Protein AF-A0A8D9DDS5-F1 (afdb_monomer_lite)

Organism: Brassica campestris (NCBI:txid3711)

Radius of gyration: 31.75 Å; chains: 1; bounding box: 71×66×91 Å

Foldseek 3Di:
DDPPDPVVVVVVVCVVVVAADWDWAAADDPDPPDDVVVRTDTDGDDDPVRVVCVVVVPDDDDDPPAEAEAEDDDVPGDDFDDDPPDDPVVRVVCPVQQDGLVLQLLQCLVPDVVQQADQSQCLQQQWDQDNVNNHTDGDDDGGYGYDYDDDDVVNALSVLLVLLSVPGGRNNDVQSSQDDPNDGDPTSVVSCVSVVVDPACVVVLVVLVVCLVPPQLLVSLLSLLCCVQPPPHPCNAVSCVVCLCSNQVCVQVVVCVVVVPPPDDDDPLLSSLSSQVSSQVSQVVVVGGCVVPPNDDDNDPVSVVVVVDDDDDDDDDPPPCVVVVVVVVVVVCVVVVHDDDDDDDDDD

InterPro domains:
  IPR010285 DNA helicase Pif1-like, DEAD-box helicase domain [PF05970] (308-346)
  IPR027417 P-loop containing nucleoside triphosphate hydrolase [G3DSA:3.40.50.300] (299-347)
  IPR027417 P-loop containing nucleoside triphosphate hydrolase [SSF52540] (275-343)

Secondary structure (DSSP, 8-state):
-----HHHHHHHHHHHHSPPPEEEEE----SS---TTTTEEEEE---HHHHHHHHTTPPPP--SS-EEEE----TT-PPPP--TTS-HHHHHHHHHHS--HHHHHHHHHHH-TTGGGS-TTTHHHHEEEETTTTEEEE--S---EEEEPP--GGGTHHHHHHHHHHH-----SHHHHHEETTEEPSSHHHHHHHTT-S--THHHHHHHHHHHTTS-HHHHHHHHHHHHHHS--S-HHHHHHHHTTGGGTTHHHHHHHHHT-TT----HHHHHHHHHHHHHHHHHTTT--GGG-TTSPP--HHHHHT-----------TTS-HHHHHHHHHHHHHHTT-------PPP-

Sequence (348 aa):
EFCNKTSAIKYLFKYITKGVDKATVVLENKSNDENEIENYLDCRYVSACESMWLIFKFEIHHQHPPVQRLSIHLPGQQPALFNDSSDLEQVVSNCEFRPSMFMAYLETNKIDPDARNLTYVQFPTKYVWNKTEHTWTKRKIGQSIGRLYNVHPSSGELYYLRLLINHLKGPTSFEDILTVNGIEYKKFHESCVARGLLDGDEEWHEAMTEAATWATPQQLRELFVMLLVHCEVSSPLKLWNAFWKCMSEDIVYQQRRLLNFTDYDLSDVELQIYTLIEVELLLFQYDQSLSNYTDLPKLDKSSIGRLSNTLFFLYGPGGTGKTFVYNTIINKLRSEKNIVIPVASSVT

Structure (mmCIF, N/CA/C/O backbone):
data_AF-A0A8D9DDS5-F1
#
_entry.id   AF-A0A8D9DDS5-F1
#
loop_
_atom_site.group_PDB
_atom_site.id
_atom_site.type_symbol
_atom_site.label_atom_id
_atom_site.label_alt_id
_atom_site.label_comp_id
_atom_site.label_asym_id
_atom_site.label_entity_id
_atom_site.label_seq_id
_atom_site.pdbx_PDB_ins_code
_atom_site.Cartn_x
_atom_site.Cartn_y
_atom_site.Cartn_z
_atom_site.occupancy
_atom_site.B_iso_or_equiv
_atom_site.auth_seq_id
_atom_site.auth_comp_id
_atom_site.auth_asym_id
_atom_site.auth_atom_id
_atom_site.pdbx_PDB_model_num
ATOM 1 N N . GLU A 1 1 ? -42.284 7.876 -13.169 1.00 42.59 1 GLU A N 1
ATOM 2 C CA . GLU A 1 1 ? -40.922 7.897 -13.734 1.00 42.59 1 GLU A CA 1
ATOM 3 C C . GLU A 1 1 ? -40.192 6.650 -13.244 1.00 42.59 1 GLU A C 1
ATOM 5 O O . GLU A 1 1 ? -40.054 6.476 -12.041 1.00 42.59 1 GLU A O 1
ATOM 10 N N . PHE A 1 2 ? -39.872 5.706 -14.133 1.00 34.03 2 PHE A N 1
ATOM 11 C CA . PHE A 1 2 ? -39.192 4.461 -13.752 1.00 34.03 2 PHE A CA 1
ATOM 12 C C . PHE A 1 2 ? -37.675 4.664 -13.854 1.00 34.03 2 PHE A C 1
ATOM 14 O O . PHE A 1 2 ? -37.090 4.587 -14.934 1.00 34.03 2 PHE A O 1
ATOM 21 N N . CYS A 1 3 ? -37.032 4.940 -12.719 1.00 45.50 3 CYS A N 1
ATOM 22 C CA . CYS A 1 3 ? -35.586 5.143 -12.622 1.00 45.50 3 CYS A CA 1
ATOM 23 C C . CYS A 1 3 ? -34.842 3.803 -12.538 1.00 45.50 3 CYS A C 1
ATOM 25 O O . CYS A 1 3 ? -34.375 3.414 -11.474 1.00 45.50 3 CYS A O 1
ATOM 27 N N . ASN A 1 4 ? -34.716 3.098 -13.666 1.00 51.25 4 ASN A N 1
ATOM 28 C CA . ASN A 1 4 ? -34.002 1.815 -13.744 1.00 51.25 4 ASN A CA 1
ATOM 29 C C . ASN A 1 4 ? -32.614 1.938 -14.408 1.00 51.25 4 ASN A C 1
ATOM 31 O O . ASN A 1 4 ? -32.189 1.069 -15.165 1.00 51.25 4 ASN A O 1
ATOM 35 N N . LYS A 1 5 ? -31.913 3.060 -14.180 1.00 60.41 5 LYS A N 1
ATOM 36 C CA . LYS A 1 5 ? -30.535 3.274 -14.653 1.00 60.41 5 LYS A CA 1
ATOM 37 C C . LYS A 1 5 ? -29.575 3.262 -13.468 1.00 60.41 5 LYS A C 1
ATOM 39 O O . LYS A 1 5 ? -29.773 3.983 -12.495 1.00 60.41 5 LYS A O 1
ATOM 44 N N . THR A 1 6 ? -28.484 2.510 -13.578 1.00 63.78 6 THR A N 1
ATOM 45 C CA . THR A 1 6 ? -27.404 2.419 -12.576 1.00 63.78 6 THR A CA 1
ATOM 46 C C . THR A 1 6 ? -26.809 3.784 -12.217 1.00 63.78 6 THR A C 1
ATOM 48 O O . THR A 1 6 ? -26.347 3.988 -11.095 1.00 63.78 6 THR A O 1
ATOM 51 N N . SER A 1 7 ? -26.863 4.750 -13.139 1.00 65.06 7 SER A N 1
ATOM 52 C CA . SER A 1 7 ? -26.479 6.141 -12.891 1.00 65.06 7 SER A CA 1
ATOM 53 C C . SER A 1 7 ? -27.387 6.838 -11.879 1.00 65.06 7 SER A C 1
ATOM 55 O O . SER A 1 7 ? -26.870 7.567 -11.042 1.00 65.06 7 SER A O 1
ATOM 57 N N . ALA A 1 8 ? -28.698 6.579 -11.890 1.00 65.75 8 ALA A N 1
ATOM 58 C CA . ALA A 1 8 ? -29.637 7.132 -10.915 1.00 65.75 8 ALA A CA 1
ATOM 59 C C . ALA A 1 8 ? -29.380 6.569 -9.510 1.00 65.75 8 ALA A C 1
ATOM 61 O O . ALA A 1 8 ? -29.411 7.317 -8.539 1.00 65.75 8 ALA A O 1
ATOM 62 N N . ILE A 1 9 ? -29.021 5.282 -9.409 1.00 68.00 9 ILE A N 1
ATOM 63 C CA . ILE A 1 9 ? -28.606 4.654 -8.146 1.00 68.00 9 ILE A CA 1
ATOM 64 C C . ILE A 1 9 ? -27.329 5.322 -7.620 1.00 68.00 9 ILE A C 1
ATOM 66 O O . ILE A 1 9 ? -27.301 5.770 -6.476 1.00 68.00 9 ILE A O 1
ATOM 70 N N . LYS A 1 10 ? -26.293 5.482 -8.459 1.00 68.62 10 LYS A N 1
ATOM 71 C CA . LYS A 1 10 ? -25.068 6.214 -8.078 1.00 68.62 10 LYS A CA 1
ATOM 72 C C . LYS A 1 10 ? -25.362 7.657 -7.662 1.00 68.62 10 LYS A C 1
ATOM 74 O O . LYS A 1 10 ? -24.760 8.143 -6.710 1.00 68.62 10 LYS A O 1
ATOM 79 N N . TYR A 1 11 ? -26.283 8.331 -8.350 1.00 66.38 11 TYR A N 1
ATOM 80 C CA . TYR A 1 11 ? -26.685 9.699 -8.031 1.00 66.38 11 TYR A CA 1
ATOM 81 C C . TYR A 1 11 ? -27.386 9.776 -6.672 1.00 66.38 11 TYR A C 1
ATOM 83 O O . TYR A 1 11 ? -27.042 10.623 -5.855 1.00 66.38 11 TYR A O 1
ATOM 91 N N . LEU A 1 12 ? -28.303 8.851 -6.389 1.00 64.88 12 LEU A N 1
ATOM 92 C CA . LEU A 1 12 ? -28.998 8.774 -5.108 1.00 64.88 12 LEU A CA 1
ATOM 93 C C . LEU A 1 12 ? -28.011 8.512 -3.963 1.00 64.88 12 LEU A C 1
ATOM 95 O O . LEU A 1 12 ? -27.987 9.251 -2.981 1.00 64.88 12 LEU A O 1
ATOM 99 N N . PHE A 1 13 ? -27.132 7.516 -4.125 1.00 64.94 13 PHE A N 1
ATOM 100 C CA . PHE A 1 13 ? -26.105 7.212 -3.131 1.00 64.94 13 PHE A CA 1
ATOM 101 C C . PHE A 1 13 ? -25.144 8.376 -2.936 1.00 64.94 13 PHE A C 1
ATOM 103 O O . PHE A 1 13 ? -24.844 8.691 -1.795 1.00 64.94 13 PHE A O 1
ATOM 110 N N . LYS A 1 14 ? -24.740 9.080 -4.002 1.00 67.25 14 LYS A N 1
ATOM 111 C CA . LYS A 1 14 ? -23.895 10.275 -3.893 1.00 67.25 14 LYS A CA 1
ATOM 112 C C . LYS A 1 14 ? -24.489 11.297 -2.928 1.00 67.25 14 LYS A C 1
ATOM 114 O O . LYS A 1 14 ? -23.734 11.803 -2.114 1.00 67.25 14 LYS A O 1
ATOM 119 N N . TYR A 1 15 ? -25.790 11.587 -2.989 1.00 58.16 15 TYR A N 1
ATOM 120 C CA . TYR A 1 15 ? -26.432 12.569 -2.102 1.00 58.16 15 TYR A CA 1
ATOM 121 C C . TYR A 1 15 ? -26.755 12.021 -0.707 1.00 58.16 15 TYR A C 1
ATOM 123 O O . TYR A 1 15 ? -26.707 12.779 0.253 1.00 58.16 15 TYR A O 1
ATOM 131 N N . ILE A 1 16 ? -27.009 10.716 -0.576 1.00 57.06 16 ILE A N 1
ATOM 132 C CA . ILE A 1 16 ? -27.193 10.058 0.728 1.00 57.06 16 ILE A CA 1
ATOM 133 C C . ILE A 1 16 ? -25.862 9.950 1.492 1.00 57.06 16 ILE A C 1
ATOM 135 O O . ILE A 1 16 ? -25.837 10.055 2.714 1.00 57.06 16 ILE A O 1
ATOM 139 N N . THR A 1 17 ? -24.748 9.724 0.789 1.00 52.03 17 THR A N 1
ATOM 140 C CA . THR A 1 17 ? -23.415 9.559 1.392 1.00 52.03 17 THR A CA 1
ATOM 141 C C . THR A 1 17 ? -22.577 10.827 1.366 1.00 52.03 17 THR A C 1
ATOM 143 O O . THR A 1 17 ? -21.488 10.832 1.944 1.00 52.03 17 THR A O 1
ATOM 146 N N . LYS A 1 18 ? -23.027 11.887 0.680 1.00 57.84 18 LYS A N 1
ATOM 147 C CA . LYS A 1 18 ? -22.392 13.199 0.788 1.00 57.84 18 LYS A CA 1
ATOM 148 C C . LYS A 1 18 ? -22.476 13.583 2.259 1.00 57.84 18 LYS A C 1
ATOM 150 O O . LYS A 1 18 ? -23.554 13.549 2.848 1.00 57.84 18 LYS A O 1
ATOM 155 N N . GLY A 1 19 ? -21.326 13.869 2.864 1.00 58.47 19 GLY A N 1
ATOM 156 C CA . GLY A 1 19 ? -21.304 14.399 4.218 1.00 58.47 19 GLY A CA 1
ATOM 157 C C . GLY A 1 19 ? -22.194 15.636 4.307 1.00 58.47 19 GLY A C 1
ATOM 158 O O . GLY A 1 19 ? -22.448 16.305 3.305 1.00 58.47 19 GLY A O 1
ATOM 159 N N . VAL A 1 20 ? -22.666 15.919 5.512 1.00 60.09 20 VAL A N 1
ATOM 160 C CA . VAL A 1 20 ? -23.329 17.184 5.829 1.00 60.09 20 VAL A CA 1
ATOM 161 C C . VAL A 1 20 ? -22.528 18.362 5.296 1.00 60.09 20 VAL A C 1
ATOM 163 O O . VAL A 1 20 ? -21.298 18.374 5.400 1.00 60.09 20 VAL A O 1
ATOM 166 N N . ASP A 1 21 ? -23.224 19.327 4.701 1.00 64.38 21 ASP A N 1
ATOM 167 C CA . ASP A 1 21 ? -22.564 20.518 4.194 1.00 64.38 21 ASP A CA 1
ATOM 168 C C . ASP A 1 21 ? -21.839 21.203 5.371 1.00 64.38 21 ASP A C 1
ATOM 170 O O . ASP A 1 21 ? -22.374 21.376 6.471 1.00 64.38 21 ASP A O 1
ATOM 174 N N . LYS A 1 22 ? -20.555 21.495 5.170 1.00 66.00 22 LYS A N 1
ATOM 175 C CA . LYS A 1 22 ? -19.730 22.209 6.141 1.00 66.00 22 LYS A CA 1
ATOM 176 C C . LYS A 1 22 ? -19.937 23.698 5.890 1.00 66.00 22 LYS A C 1
ATOM 178 O O . LYS A 1 22 ? -19.803 24.144 4.753 1.00 66.00 22 LYS A O 1
ATOM 183 N N . ALA A 1 23 ? -20.289 24.442 6.928 1.00 69.31 23 ALA A N 1
ATOM 184 C CA . ALA A 1 23 ? -20.418 25.888 6.867 1.00 69.31 23 ALA A CA 1
ATOM 185 C C . ALA A 1 23 ? -19.267 26.502 7.657 1.00 69.31 23 ALA A C 1
ATOM 187 O O . ALA A 1 23 ? -19.159 26.268 8.858 1.00 69.31 23 ALA A O 1
ATOM 188 N N . THR A 1 24 ? -18.421 27.280 6.992 1.00 73.56 24 THR A N 1
ATOM 189 C CA . THR A 1 24 ? -17.430 28.115 7.671 1.00 73.56 24 THR A CA 1
ATOM 190 C C . THR A 1 24 ? -18.076 29.474 7.918 1.00 73.56 24 THR A C 1
ATOM 192 O O . THR A 1 24 ? -18.467 30.161 6.975 1.00 73.56 24 THR A O 1
ATOM 195 N N . VAL A 1 25 ? -18.267 29.825 9.186 1.00 74.94 25 VAL A N 1
ATOM 196 C CA . VAL A 1 25 ? -18.889 31.082 9.613 1.00 74.94 25 VAL A CA 1
ATOM 197 C C . VAL A 1 25 ? -17.787 32.050 10.005 1.00 74.94 25 VAL A C 1
ATOM 199 O O . VAL A 1 25 ? -16.967 31.719 10.855 1.00 74.94 25 VAL A O 1
ATOM 202 N N . VAL A 1 26 ? -17.783 33.238 9.404 1.00 76.56 26 VAL A N 1
ATOM 203 C CA . VAL A 1 26 ? -16.864 34.313 9.790 1.00 76.56 26 VAL A CA 1
ATOM 204 C C . VAL A 1 26 ? -17.487 35.100 10.939 1.00 76.56 26 VAL A C 1
ATOM 206 O O . VAL A 1 26 ? -18.600 35.611 10.802 1.00 76.56 26 VAL A O 1
ATOM 209 N N . LEU A 1 27 ? -16.796 35.178 12.072 1.00 74.50 27 LEU A N 1
ATOM 210 C CA . LEU A 1 27 ? -17.164 36.053 13.179 1.00 74.50 27 LEU A CA 1
ATOM 211 C C . LEU A 1 27 ? -16.457 37.397 12.986 1.00 74.50 27 LEU A C 1
ATOM 213 O O . LEU A 1 27 ? -15.246 37.497 13.151 1.00 74.50 27 LEU A O 1
ATOM 217 N N . GLU A 1 28 ? -17.203 38.443 12.630 1.00 67.94 28 GLU A N 1
ATOM 218 C CA . GLU A 1 28 ? -16.657 39.804 12.596 1.00 67.94 28 GLU A CA 1
ATOM 219 C C . GLU A 1 28 ? -16.506 40.346 14.027 1.00 67.94 28 GLU A C 1
ATOM 221 O O . GLU A 1 28 ? -17.442 40.909 14.603 1.00 67.94 28 GLU A O 1
ATOM 226 N N . ASN A 1 29 ? -15.316 40.196 14.609 1.00 61.19 29 ASN A N 1
ATOM 227 C CA . ASN A 1 29 ? -14.951 40.900 15.834 1.00 61.19 29 ASN A CA 1
ATOM 228 C C . ASN A 1 29 ? -14.512 42.336 15.500 1.00 61.19 29 ASN A C 1
ATOM 230 O O . ASN A 1 29 ? -13.597 42.558 14.717 1.00 61.19 29 ASN A O 1
ATOM 234 N N . LYS A 1 30 ? -15.146 43.339 16.121 1.00 57.62 30 LYS A N 1
ATOM 235 C CA . LYS A 1 30 ? -14.804 44.772 15.963 1.00 57.62 30 LYS A CA 1
ATOM 236 C C . LYS A 1 30 ? -13.610 45.224 16.825 1.00 57.62 30 LYS A C 1
ATOM 238 O O . LYS A 1 30 ? -13.511 46.405 17.156 1.00 57.62 30 LYS A O 1
ATOM 243 N N . SER A 1 31 ? -12.753 44.307 17.265 1.00 60.69 31 SER A N 1
ATOM 244 C CA . SER A 1 31 ? -11.597 44.590 18.126 1.00 60.69 31 SER A CA 1
ATOM 245 C C . SER A 1 31 ? -10.295 44.551 17.327 1.00 60.69 31 SER A C 1
ATOM 247 O O . SER A 1 31 ? -10.116 43.670 16.499 1.00 60.69 31 SER A O 1
ATOM 249 N N . ASN A 1 32 ? -9.379 45.483 17.612 1.00 57.66 32 ASN A N 1
ATOM 250 C CA . ASN A 1 32 ? -8.118 45.687 16.878 1.00 57.66 32 ASN A CA 1
ATOM 251 C C . ASN A 1 32 ? -7.045 44.589 17.072 1.00 57.66 32 ASN A C 1
ATOM 253 O O . ASN A 1 32 ? -5.958 44.731 16.520 1.00 57.66 32 ASN A O 1
ATOM 257 N N . ASP A 1 33 ? -7.317 43.534 17.845 1.00 59.75 33 ASP A N 1
ATOM 258 C CA . ASP A 1 33 ? -6.458 42.345 17.906 1.00 59.75 33 ASP A CA 1
ATOM 259 C C . ASP A 1 33 ? -7.001 41.307 16.915 1.00 59.75 33 ASP A C 1
ATOM 261 O O . ASP A 1 33 ? -7.928 40.550 17.211 1.00 59.75 33 ASP A O 1
ATOM 265 N N . GLU A 1 34 ? -6.465 41.325 15.696 1.00 57.38 34 GLU A N 1
ATOM 266 C CA . GLU A 1 34 ? -6.852 40.419 14.614 1.00 57.38 34 GLU A CA 1
ATOM 267 C C . GLU A 1 34 ? -6.208 39.037 14.812 1.00 57.38 34 GLU A C 1
ATOM 269 O O . GLU A 1 34 ? -5.076 38.792 14.397 1.00 57.38 34 GLU A O 1
ATOM 274 N N . ASN A 1 35 ? -6.935 38.105 15.432 1.00 61.66 35 ASN A N 1
ATOM 275 C CA . ASN A 1 35 ? -6.571 36.689 15.424 1.00 61.66 35 ASN A CA 1
ATOM 276 C C . ASN A 1 35 ? -7.288 35.972 14.266 1.00 61.66 35 ASN A C 1
ATOM 278 O O . ASN A 1 35 ? -8.457 35.599 14.371 1.00 61.66 35 ASN A O 1
ATOM 282 N N . GLU A 1 36 ? -6.582 35.781 13.147 1.00 57.84 36 GLU A N 1
ATOM 283 C CA . GLU A 1 36 ? -7.105 35.162 11.917 1.00 57.84 36 GLU A CA 1
ATOM 284 C C . GLU A 1 36 ? -7.716 33.768 12.154 1.00 57.84 36 GLU A C 1
ATOM 286 O O . GLU A 1 36 ? -8.664 33.396 11.469 1.00 57.84 36 GLU A O 1
ATOM 291 N N . ILE A 1 37 ? -7.232 33.014 13.148 1.00 58.44 37 ILE A N 1
ATOM 292 C CA . ILE A 1 37 ? -7.690 31.645 13.440 1.00 58.44 37 ILE A CA 1
ATOM 293 C C . ILE A 1 37 ? -9.005 31.644 14.240 1.00 58.44 37 ILE A C 1
ATOM 295 O O . ILE A 1 37 ? -9.843 30.766 14.046 1.00 58.44 37 ILE A O 1
ATOM 299 N N . GLU A 1 38 ? -9.230 32.638 15.102 1.00 58.81 38 GLU A N 1
ATOM 300 C CA . GLU A 1 38 ? -10.450 32.743 15.923 1.00 58.81 38 GLU A CA 1
ATOM 301 C C . GLU A 1 38 ? -11.654 33.303 15.151 1.00 58.81 38 GLU A C 1
ATOM 303 O O . GLU A 1 38 ? -12.801 33.139 15.571 1.00 58.81 38 GLU A O 1
ATOM 308 N N . ASN A 1 39 ? -11.410 33.927 13.997 1.00 65.25 39 ASN A N 1
ATOM 309 C CA . ASN A 1 39 ? -12.449 34.565 13.192 1.00 65.25 39 ASN A CA 1
ATOM 310 C C . ASN A 1 39 ? -13.256 33.586 12.328 1.00 65.25 39 ASN A C 1
ATOM 312 O O . ASN A 1 39 ? -14.222 34.007 11.692 1.00 65.25 39 ASN A O 1
ATOM 316 N N . TYR A 1 40 ? -12.913 32.294 12.305 1.00 68.56 40 TYR A N 1
ATOM 317 C CA . TYR A 1 40 ? -13.620 31.287 11.513 1.00 68.56 40 TYR A CA 1
ATOM 318 C C . TYR A 1 40 ? -14.111 30.134 12.390 1.00 68.56 40 TYR A C 1
ATOM 320 O O . TYR A 1 40 ? -13.333 29.402 12.995 1.00 68.56 40 TYR A O 1
ATOM 328 N N . LEU A 1 41 ? -15.426 29.923 12.408 1.00 70.12 41 LEU A N 1
ATOM 329 C CA . LEU A 1 41 ? -16.044 28.744 13.001 1.00 70.12 41 LEU A CA 1
ATOM 330 C C . LEU A 1 41 ? -16.378 27.726 11.916 1.00 70.12 41 LEU A C 1
ATOM 332 O O . LEU A 1 41 ? -17.216 27.970 11.047 1.00 70.12 41 LEU A O 1
ATOM 336 N N . ASP A 1 42 ? -15.770 26.549 12.009 1.00 68.44 42 ASP A N 1
ATOM 337 C CA . ASP A 1 42 ? -16.145 25.401 11.194 1.00 68.44 42 ASP A CA 1
ATOM 338 C C . ASP A 1 42 ? -17.348 24.678 11.810 1.00 68.44 42 ASP A C 1
ATOM 340 O O . ASP A 1 42 ? -17.236 23.890 12.751 1.00 68.44 42 ASP A O 1
ATOM 344 N N . CYS A 1 43 ? -18.523 24.933 11.245 1.00 71.25 43 CYS A N 1
ATOM 345 C CA . CYS A 1 43 ? -19.796 24.405 11.707 1.00 71.25 43 CYS A CA 1
ATOM 346 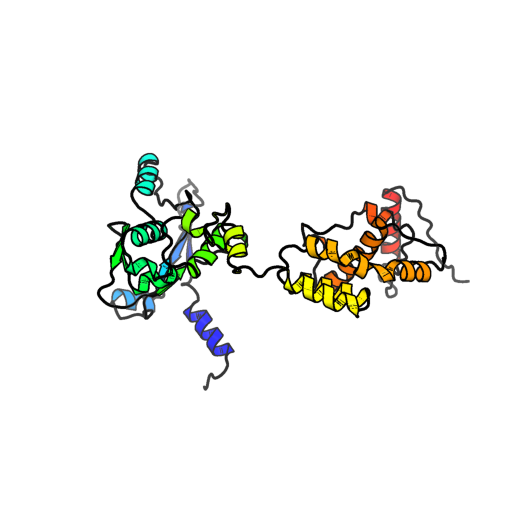C C . CYS A 1 43 ? -20.327 23.312 10.775 1.00 71.25 43 CYS A C 1
ATOM 348 O O . CYS A 1 43 ? -20.110 23.295 9.560 1.00 71.25 43 CYS A O 1
ATOM 350 N N . ARG A 1 44 ? -21.110 22.400 11.351 1.00 69.62 44 ARG A N 1
ATOM 351 C CA . ARG A 1 44 ? -21.950 21.473 10.590 1.00 69.62 44 ARG A CA 1
ATOM 352 C C . ARG A 1 44 ? -23.257 22.179 10.235 1.00 69.62 44 ARG A C 1
ATOM 354 O O . ARG A 1 44 ? -23.991 22.563 11.141 1.00 69.62 44 ARG A O 1
ATOM 361 N N . TYR A 1 45 ? -23.571 22.311 8.947 1.00 74.75 45 TYR A N 1
ATOM 362 C CA . TYR A 1 45 ? -24.897 22.757 8.534 1.00 74.75 45 TYR A CA 1
ATOM 363 C C . TYR A 1 45 ? -25.910 21.644 8.807 1.00 74.75 45 TYR A C 1
ATOM 365 O O . TYR A 1 45 ? -25.728 20.494 8.399 1.00 74.75 45 TYR A O 1
ATOM 373 N N . VAL A 1 46 ? -26.978 22.000 9.511 1.00 73.00 46 VAL A N 1
ATOM 374 C CA . VAL A 1 46 ? -28.155 21.160 9.717 1.00 73.00 46 VAL A CA 1
ATOM 375 C C . VAL A 1 46 ? -29.317 21.937 9.119 1.00 73.00 46 VAL A C 1
ATOM 377 O O . VAL A 1 46 ? -29.564 23.080 9.506 1.00 73.00 46 VAL A O 1
ATOM 380 N N . SER A 1 47 ? -30.015 21.355 8.143 1.00 78.25 47 SER A N 1
ATOM 381 C CA . SER A 1 47 ? -31.148 22.043 7.511 1.00 78.25 47 SER A CA 1
ATOM 382 C C . SER A 1 47 ? -32.230 22.381 8.546 1.00 78.25 47 SER A C 1
ATOM 384 O O . SER A 1 47 ? -32.350 21.709 9.573 1.00 78.25 47 SER A O 1
ATOM 386 N N . ALA A 1 48 ? -33.061 23.394 8.280 1.00 81.88 48 ALA A N 1
ATOM 387 C CA . ALA A 1 48 ? -34.166 23.752 9.179 1.00 81.88 48 ALA A CA 1
ATOM 388 C C . ALA A 1 48 ? -35.112 22.561 9.433 1.00 81.88 48 ALA A C 1
ATOM 390 O O . ALA A 1 48 ? -35.571 22.357 10.555 1.00 81.88 48 ALA A O 1
ATOM 391 N N . CYS A 1 49 ? -35.343 21.734 8.406 1.00 80.62 49 CYS A N 1
ATOM 392 C CA . CYS A 1 49 ? -36.166 20.530 8.509 1.00 80.62 49 CYS A CA 1
ATOM 393 C C . CYS A 1 49 ? -35.523 19.474 9.421 1.00 80.62 49 CYS A C 1
ATOM 395 O O . CYS A 1 49 ? -36.189 18.963 10.316 1.00 80.62 49 CYS A O 1
ATOM 397 N N . GLU A 1 50 ? -34.230 19.181 9.233 1.00 79.56 50 GLU A N 1
ATOM 398 C CA . GLU A 1 50 ? -33.488 18.224 10.069 1.00 79.56 50 GLU A CA 1
ATOM 399 C C . GLU A 1 50 ? -33.384 18.713 11.521 1.00 79.56 50 GLU A C 1
ATOM 401 O O . GLU A 1 50 ? -33.613 17.940 12.447 1.00 79.56 50 GLU A O 1
ATOM 406 N N . SER A 1 51 ? -33.135 20.010 11.729 1.00 81.62 51 SER A N 1
ATOM 407 C CA . SER A 1 51 ? -33.081 20.634 13.058 1.00 81.62 51 SER A CA 1
ATOM 408 C C . SER A 1 51 ? -34.404 20.484 13.803 1.00 81.62 51 SER A C 1
ATOM 410 O O . SER A 1 51 ? -34.421 20.076 14.962 1.00 81.62 51 SER A O 1
ATOM 412 N N . MET A 1 52 ? -35.523 20.755 13.126 1.00 87.81 52 MET A N 1
ATOM 413 C CA . MET A 1 52 ? -36.860 20.585 13.691 1.00 87.81 52 MET A CA 1
ATOM 414 C C . MET A 1 52 ? -37.139 19.111 14.037 1.00 87.81 52 MET A C 1
ATOM 416 O O . MET A 1 52 ? -37.660 18.814 15.111 1.00 87.81 52 MET A O 1
ATOM 420 N N . TRP A 1 53 ? -36.727 18.182 13.166 1.00 85.31 53 TRP A N 1
ATOM 421 C CA . TRP A 1 53 ? -36.847 16.735 13.388 1.00 85.31 53 TRP A CA 1
ATOM 422 C C . TRP A 1 53 ? -36.065 16.268 14.624 1.00 85.31 53 TRP A C 1
ATOM 424 O O . TRP A 1 53 ? -36.581 15.491 15.429 1.00 85.31 53 TRP A O 1
ATOM 434 N N . LEU A 1 54 ? -34.843 16.786 14.798 1.00 81.38 54 LEU A N 1
ATOM 435 C CA . LEU A 1 54 ? -33.985 16.512 15.951 1.00 81.38 54 LEU A CA 1
ATOM 436 C C . LEU A 1 54 ? -34.552 17.108 17.248 1.00 81.38 54 LEU A C 1
ATOM 438 O O . LEU A 1 54 ? -34.566 16.417 18.267 1.00 81.38 54 LEU A O 1
ATOM 442 N N . ILE A 1 55 ? -35.057 18.350 17.220 1.00 90.12 55 ILE A N 1
ATOM 443 C CA . ILE A 1 55 ? -35.690 19.012 18.378 1.00 90.12 55 ILE A CA 1
ATOM 444 C C . ILE A 1 55 ? -36.889 18.201 18.876 1.00 90.12 55 ILE A C 1
ATOM 446 O O . ILE A 1 55 ? -37.026 17.972 20.079 1.00 90.12 55 ILE A O 1
ATOM 450 N N . PHE A 1 56 ? -37.726 17.716 17.958 1.00 90.81 56 PHE A N 1
ATOM 451 C CA . PHE A 1 56 ? -38.878 16.880 18.295 1.00 90.81 56 PHE A CA 1
ATOM 452 C C . PHE A 1 56 ? -38.530 15.410 18.566 1.00 90.81 56 PHE A C 1
ATOM 454 O O . PHE A 1 56 ? -39.419 14.640 18.924 1.00 90.81 56 PHE A O 1
ATOM 461 N N . LYS A 1 57 ? -37.250 15.020 18.454 1.00 85.50 57 LYS A N 1
ATOM 462 C CA . LYS A 1 57 ? -36.759 13.644 18.648 1.00 85.50 57 LYS A CA 1
ATOM 463 C C . LYS A 1 57 ? -37.494 12.609 17.791 1.00 85.50 57 LYS A C 1
ATOM 465 O O . LYS A 1 57 ? -37.680 11.470 18.220 1.00 85.50 57 LYS A O 1
ATOM 470 N N . PHE A 1 58 ? -37.921 12.993 16.592 1.00 85.19 58 PHE A N 1
ATOM 471 C CA . PHE A 1 58 ? -38.471 12.030 15.647 1.00 85.19 58 PHE A CA 1
ATOM 472 C C . PHE A 1 58 ? -37.384 11.051 15.199 1.00 85.19 58 PHE A C 1
ATOM 474 O O . PHE A 1 58 ? -36.203 11.406 15.131 1.00 85.19 58 PHE A O 1
ATOM 481 N N . GLU A 1 59 ? -37.782 9.819 14.877 1.00 79.88 59 GLU A N 1
ATOM 482 C CA . GLU A 1 59 ? -36.852 8.843 14.316 1.00 79.88 59 GLU A CA 1
ATOM 483 C C . GLU A 1 59 ? -36.256 9.385 13.011 1.00 79.88 59 GLU A C 1
ATOM 485 O O . GLU A 1 59 ? -36.961 9.824 12.097 1.00 79.88 59 GLU A O 1
ATOM 490 N N . ILE A 1 60 ? -34.928 9.369 12.954 1.00 76.19 60 ILE A N 1
ATOM 491 C CA . ILE A 1 60 ? -34.145 9.655 11.757 1.00 76.19 60 ILE A CA 1
ATOM 492 C C . ILE A 1 60 ? -33.664 8.336 11.153 1.00 76.19 60 ILE A C 1
ATOM 494 O O . ILE A 1 60 ? -33.835 7.259 11.722 1.00 76.19 60 ILE A O 1
ATOM 498 N N . HIS A 1 61 ? -33.038 8.403 9.981 1.00 71.31 61 HIS A N 1
ATOM 499 C CA . HIS A 1 61 ? -32.423 7.221 9.398 1.00 71.31 61 HIS A CA 1
ATOM 500 C C . HIS A 1 61 ? -31.333 6.672 10.334 1.00 71.31 61 HIS A C 1
ATOM 502 O O . HIS A 1 61 ? -30.413 7.379 10.748 1.00 71.31 61 HIS A O 1
ATOM 508 N N . HIS A 1 62 ? -31.419 5.382 10.640 1.00 68.25 62 HIS A N 1
ATOM 509 C CA . HIS A 1 62 ? -30.392 4.649 11.366 1.00 68.25 62 HIS A CA 1
ATOM 510 C C . HIS A 1 62 ? -29.765 3.609 10.439 1.00 68.25 62 HIS A C 1
ATOM 512 O O . HIS A 1 62 ? -30.440 3.003 9.608 1.00 68.25 62 HIS A O 1
ATOM 518 N N . GLN A 1 63 ? -28.457 3.395 10.574 1.00 70.31 63 GLN A N 1
ATOM 519 C CA . GLN A 1 63 ? -27.782 2.304 9.878 1.00 70.31 63 GLN A CA 1
ATOM 520 C C . GLN A 1 63 ? -27.995 1.018 10.676 1.00 70.31 63 GLN A C 1
ATOM 522 O O . GLN A 1 63 ? -27.588 0.934 11.837 1.00 70.31 63 GLN A O 1
ATOM 527 N N . HIS A 1 64 ? -28.649 0.035 10.056 1.00 80.44 64 HIS A N 1
ATOM 528 C CA . HIS A 1 64 ? -28.804 -1.301 10.612 1.00 80.44 64 HIS A CA 1
ATOM 529 C C . HIS A 1 64 ? -28.064 -2.328 9.738 1.00 80.44 64 HIS A C 1
ATOM 531 O O . HIS A 1 64 ? -28.349 -2.408 8.542 1.00 80.44 64 HIS A O 1
ATOM 537 N N . PRO A 1 65 ? -27.146 -3.125 10.311 1.00 87.44 65 PRO A N 1
ATOM 538 C CA . PRO A 1 65 ? -26.671 -3.049 11.694 1.00 87.44 65 PRO A CA 1
ATOM 539 C C . PRO A 1 65 ? -25.791 -1.802 11.945 1.00 87.44 65 PRO A C 1
ATOM 541 O O . PRO A 1 65 ? -25.204 -1.263 11.003 1.00 87.44 65 PRO A O 1
ATOM 544 N N . PRO A 1 66 ? -25.662 -1.345 13.207 1.00 88.06 66 PRO A N 1
ATOM 545 C CA . PRO A 1 66 ? -24.710 -0.302 13.581 1.00 88.06 66 PRO A CA 1
ATOM 546 C C . PRO A 1 66 ? -23.282 -0.627 13.125 1.00 88.06 66 PRO A C 1
ATOM 548 O O . PRO A 1 66 ? -22.841 -1.774 13.218 1.00 88.06 66 PRO A O 1
ATOM 551 N N . VAL A 1 67 ? -22.540 0.391 12.681 1.00 89.88 67 VAL A N 1
ATOM 552 C CA . VAL A 1 67 ? -21.141 0.246 12.253 1.00 89.88 67 VAL A CA 1
ATOM 553 C C . VAL A 1 67 ? -20.204 0.850 13.299 1.00 89.88 67 VAL A C 1
ATOM 555 O O . VAL A 1 67 ? -20.207 2.059 13.527 1.00 89.88 67 VAL A O 1
ATOM 558 N N . GLN A 1 68 ? -19.366 0.015 13.912 1.00 93.75 68 GLN A N 1
ATOM 559 C CA . GLN A 1 68 ? -18.306 0.437 14.824 1.00 93.75 68 GLN A CA 1
ATOM 560 C C . GLN A 1 68 ? -17.050 0.792 14.022 1.00 93.75 68 GLN A C 1
ATOM 562 O O . GLN A 1 68 ? -16.429 -0.072 13.403 1.00 93.75 68 GLN A O 1
ATOM 567 N N . ARG A 1 69 ? -16.641 2.063 14.045 1.00 92.19 69 ARG A N 1
ATOM 568 C CA . ARG A 1 69 ? -15.373 2.480 13.430 1.00 92.19 69 ARG A CA 1
ATOM 569 C C . ARG A 1 69 ? -14.202 2.039 14.298 1.00 92.19 69 ARG A C 1
ATOM 571 O O . ARG A 1 69 ? -14.171 2.344 15.487 1.00 92.19 69 ARG A O 1
ATOM 578 N N . LEU A 1 70 ? -13.254 1.343 13.688 1.00 94.38 70 LEU A N 1
ATOM 579 C CA . LEU A 1 70 ? -12.069 0.794 14.330 1.00 94.38 70 LEU A CA 1
ATOM 580 C C . LEU A 1 70 ? -10.835 1.545 13.829 1.00 94.38 70 LEU A C 1
ATOM 582 O O . LEU A 1 70 ? -10.648 1.724 12.623 1.00 94.38 70 LEU A O 1
ATOM 586 N N . SER A 1 71 ? -9.999 1.990 14.760 1.00 91.81 71 SER A N 1
ATOM 587 C CA . SER A 1 71 ? -8.685 2.564 14.480 1.00 91.81 71 SER A CA 1
ATOM 588 C C . SER A 1 71 ? -7.586 1.543 14.731 1.00 91.81 71 SER A C 1
ATOM 590 O O . SER A 1 71 ? -7.769 0.593 15.495 1.00 91.81 71 SER A O 1
ATOM 592 N N . ILE A 1 72 ? -6.460 1.762 14.059 1.00 94.88 72 ILE A N 1
ATOM 593 C CA . ILE A 1 72 ? -5.198 1.040 14.209 1.00 94.88 72 ILE A CA 1
ATOM 594 C C . ILE A 1 72 ? -4.068 2.066 14.234 1.00 94.88 72 ILE A C 1
ATOM 596 O O . ILE A 1 72 ? -4.240 3.194 13.770 1.00 94.88 72 ILE A O 1
ATOM 600 N N . HIS A 1 73 ? -2.928 1.663 14.770 1.00 94.88 73 HIS A N 1
ATOM 601 C CA . HIS A 1 73 ? -1.704 2.448 14.800 1.00 94.88 73 HIS A CA 1
ATOM 602 C C . HIS A 1 73 ? -0.509 1.501 14.902 1.00 94.88 73 HIS A C 1
ATOM 604 O O . HIS A 1 73 ? -0.660 0.344 15.299 1.00 94.88 73 HIS A O 1
ATOM 610 N N . LEU A 1 74 ? 0.674 2.000 14.552 1.00 95.12 74 LEU A N 1
ATOM 611 C CA . LEU A 1 74 ? 1.922 1.266 14.730 1.00 95.12 74 LEU A CA 1
ATOM 612 C C . LEU A 1 74 ? 2.295 1.158 16.226 1.00 95.12 74 LEU A C 1
ATOM 614 O O . LEU A 1 74 ? 1.742 1.900 17.056 1.00 95.12 74 LEU A O 1
ATOM 618 N N . PRO A 1 75 ? 3.228 0.255 16.586 1.00 93.00 75 PRO A N 1
ATOM 619 C CA . PRO A 1 75 ? 3.792 0.196 17.932 1.00 93.00 75 PRO A CA 1
ATOM 620 C C . PRO A 1 75 ? 4.293 1.573 18.389 1.00 93.00 75 PRO A C 1
ATOM 622 O O . PRO A 1 75 ? 4.969 2.274 17.638 1.00 93.00 75 PRO A O 1
ATOM 625 N N . GLY A 1 76 ? 3.912 1.991 19.599 1.00 88.69 76 GLY A N 1
ATOM 626 C CA . GLY A 1 76 ? 4.294 3.291 20.170 1.00 88.69 76 GLY A CA 1
ATOM 627 C C . GLY A 1 76 ? 3.630 4.525 19.538 1.00 88.69 76 GLY A C 1
ATOM 628 O O . GLY A 1 76 ? 3.846 5.630 20.016 1.00 88.69 76 GLY A O 1
ATOM 629 N N . GLN A 1 77 ? 2.799 4.367 18.502 1.00 90.50 77 GLN A N 1
ATOM 630 C CA . GLN A 1 77 ? 2.131 5.480 17.807 1.00 90.50 77 GLN A CA 1
ATOM 631 C C . GLN A 1 77 ? 0.647 5.611 18.182 1.00 90.50 77 GLN A C 1
ATOM 633 O O . GLN A 1 77 ? -0.192 5.959 17.349 1.00 90.50 77 GLN A O 1
ATOM 638 N N . GLN A 1 78 ? 0.294 5.286 19.427 1.00 88.62 78 GLN A N 1
ATOM 639 C CA . GLN A 1 78 ? -1.081 5.432 19.896 1.00 88.62 78 GLN A CA 1
ATOM 640 C C . GLN A 1 78 ? -1.490 6.918 19.879 1.00 88.62 78 GLN A C 1
ATOM 642 O O . GLN A 1 78 ? -0.771 7.748 20.432 1.00 88.62 78 GLN A O 1
ATOM 647 N N . PRO A 1 79 ? -2.643 7.276 19.282 1.00 82.88 79 PRO A N 1
ATOM 648 C CA . PRO A 1 79 ? -3.101 8.659 19.285 1.00 82.88 79 PRO A CA 1
ATOM 649 C C . PRO A 1 79 ? -3.513 9.101 20.696 1.00 82.88 79 PRO A C 1
ATOM 651 O O . PRO A 1 79 ? -4.367 8.472 21.327 1.00 82.88 79 PRO A O 1
ATOM 654 N N . ALA A 1 80 ? -2.937 10.215 21.147 1.00 82.44 80 ALA A N 1
ATOM 655 C CA . ALA A 1 80 ? -3.272 10.903 22.388 1.00 82.44 80 ALA A CA 1
ATOM 656 C C . ALA A 1 80 ? -4.137 12.132 22.077 1.00 82.44 80 ALA A C 1
ATOM 658 O O . ALA A 1 80 ? -3.727 12.995 21.304 1.00 82.44 80 ALA A O 1
ATOM 659 N N . LEU A 1 81 ? -5.333 12.219 22.664 1.00 77.50 81 LEU A N 1
ATOM 660 C CA . LEU A 1 81 ? -6.177 13.414 22.580 1.00 77.50 81 LEU A CA 1
ATOM 661 C C . LEU A 1 81 ? -5.994 14.232 23.854 1.00 77.50 81 LEU A C 1
ATOM 663 O O . LEU A 1 81 ? -6.211 13.718 24.951 1.00 77.50 81 LEU A O 1
ATOM 667 N N . PHE A 1 82 ? -5.622 15.495 23.696 1.00 82.81 82 PHE A N 1
ATOM 668 C CA . PHE A 1 82 ? -5.445 16.438 24.790 1.00 82.81 82 PHE A CA 1
ATOM 669 C C . PHE A 1 82 ? -5.893 17.834 24.358 1.00 82.81 82 PHE A C 1
ATOM 671 O O . PHE A 1 82 ? -5.953 18.136 23.168 1.00 82.81 82 PHE A O 1
ATOM 678 N N . ASN A 1 83 ? -6.234 18.658 25.340 1.00 83.19 83 ASN A N 1
ATOM 679 C CA . ASN A 1 83 ? -6.568 20.069 25.154 1.00 83.19 83 ASN A CA 1
ATOM 680 C C . ASN A 1 83 ? -5.353 20.936 25.508 1.00 83.19 83 ASN A C 1
ATOM 682 O O . ASN A 1 83 ? -4.502 20.486 26.272 1.00 83.19 83 ASN A O 1
ATOM 686 N N . ASP A 1 84 ? -5.330 22.195 25.075 1.00 83.12 84 ASP A N 1
ATOM 687 C CA . ASP A 1 84 ? -4.211 23.127 25.313 1.00 83.12 84 ASP A CA 1
ATOM 688 C C . ASP A 1 84 ? -3.876 23.343 26.797 1.00 83.12 84 ASP A C 1
ATOM 690 O O . ASP A 1 84 ? -2.738 23.631 27.152 1.00 83.12 84 ASP A O 1
ATOM 694 N N . SER A 1 85 ? -4.858 23.171 27.683 1.00 88.75 85 SER A N 1
ATOM 695 C CA . SER A 1 85 ? -4.687 23.264 29.136 1.00 88.75 85 SER A CA 1
ATOM 696 C C . SER A 1 85 ? -4.293 21.945 29.811 1.00 88.75 85 SER A C 1
ATOM 698 O O . SER A 1 85 ? -4.217 21.887 31.038 1.00 88.75 85 SER A O 1
ATOM 700 N N . SER A 1 86 ? -4.100 20.871 29.042 1.00 85.81 86 SER A N 1
ATOM 701 C CA . SER A 1 86 ? -3.790 19.548 29.590 1.00 85.81 86 SER A CA 1
ATOM 702 C C . SER A 1 86 ? -2.318 19.456 29.953 1.00 85.81 86 SER A C 1
ATOM 704 O O . SER A 1 86 ? -1.447 19.830 29.172 1.00 85.81 86 SER A O 1
ATOM 706 N N . ASP A 1 87 ? -2.045 18.886 31.118 1.00 87.44 87 ASP A N 1
ATOM 707 C CA . ASP A 1 87 ? -0.686 18.576 31.534 1.00 87.44 87 ASP A CA 1
ATOM 708 C C . ASP A 1 87 ? -0.110 17.416 30.702 1.00 87.44 87 ASP A C 1
ATOM 710 O O . ASP A 1 87 ? -0.728 16.355 30.580 1.00 87.44 87 ASP A O 1
ATOM 714 N N . LEU A 1 88 ? 1.073 17.613 30.115 1.00 85.19 88 LEU A N 1
ATOM 715 C CA . LEU A 1 88 ? 1.667 16.641 29.194 1.00 85.19 88 LEU A CA 1
ATOM 716 C C . LEU A 1 88 ? 2.063 15.332 29.892 1.00 85.19 88 LEU A C 1
ATOM 718 O O . LEU A 1 88 ? 1.916 14.267 29.291 1.00 85.19 88 LEU A O 1
ATOM 722 N N . GLU A 1 89 ? 2.506 15.373 31.151 1.00 84.56 89 GLU A N 1
ATOM 723 C CA . GLU A 1 89 ? 2.841 14.160 31.911 1.00 84.56 89 GLU A CA 1
ATOM 724 C C . GLU A 1 89 ? 1.577 13.339 32.205 1.00 84.56 89 GLU A C 1
ATOM 726 O O . GLU A 1 89 ? 1.560 12.111 32.059 1.00 84.56 89 GLU A O 1
ATOM 731 N N . GLN A 1 90 ? 0.468 14.012 32.523 1.00 81.69 90 GLN A N 1
ATOM 732 C CA . GLN A 1 90 ? -0.839 13.369 32.647 1.00 81.69 90 GLN A CA 1
ATOM 733 C C . GLN A 1 90 ? -1.339 12.794 31.320 1.00 81.69 90 GLN A C 1
ATOM 735 O O . GLN A 1 90 ? -1.966 11.737 31.303 1.00 81.69 90 GLN A O 1
ATOM 740 N N . VAL A 1 91 ? -1.080 13.450 30.189 1.00 82.25 91 VAL A N 1
ATOM 741 C CA . VAL A 1 91 ? -1.480 12.940 28.866 1.00 82.25 91 VAL A CA 1
ATOM 742 C C . VAL A 1 91 ? -0.703 11.674 28.504 1.00 82.25 91 VAL A C 1
ATOM 744 O O . VAL A 1 91 ? -1.312 10.702 28.050 1.00 82.25 91 VAL A O 1
ATOM 747 N N . VAL A 1 92 ? 0.612 11.657 28.739 1.00 80.50 92 VAL A N 1
ATOM 748 C CA . VAL A 1 92 ? 1.461 10.484 28.481 1.00 80.50 92 VAL A CA 1
ATOM 749 C C . VAL A 1 92 ? 1.053 9.320 29.380 1.00 80.50 92 VAL A C 1
ATOM 751 O O . VAL A 1 92 ? 0.752 8.242 28.871 1.00 80.50 92 VAL A O 1
ATOM 754 N N . SER A 1 93 ? 0.931 9.552 30.690 1.00 78.69 93 SER A N 1
ATOM 755 C CA . SER A 1 93 ? 0.474 8.516 31.625 1.00 78.69 93 SER A CA 1
ATOM 756 C C . SER A 1 93 ? -0.924 7.998 31.264 1.00 78.69 93 SER A C 1
ATOM 758 O O . SER A 1 93 ? -1.152 6.792 31.229 1.00 78.69 93 SER A O 1
ATOM 760 N N . ASN A 1 94 ? -1.860 8.869 30.874 1.00 75.50 94 ASN A N 1
ATOM 761 C CA . ASN A 1 94 ? -3.176 8.438 30.399 1.00 75.50 94 ASN A CA 1
ATOM 762 C C . ASN A 1 94 ? -3.103 7.534 29.159 1.00 75.50 94 ASN A C 1
ATOM 764 O O . ASN A 1 94 ? -3.933 6.637 29.038 1.00 75.50 94 ASN A O 1
ATOM 768 N N . CYS A 1 95 ? -2.150 7.740 28.247 1.00 72.12 95 CYS A N 1
ATOM 769 C CA . CYS A 1 95 ? -1.978 6.869 27.082 1.00 72.12 95 CYS A CA 1
ATOM 770 C C . CYS A 1 95 ? -1.464 5.478 27.460 1.00 72.12 95 CYS A C 1
ATOM 772 O O . CYS A 1 95 ? -1.869 4.502 26.832 1.00 72.12 95 CYS A O 1
ATOM 774 N N . GLU A 1 96 ? -0.637 5.381 28.501 1.00 70.06 96 GLU A N 1
ATOM 775 C CA . GLU A 1 96 ? -0.179 4.100 29.048 1.00 70.06 96 GLU A CA 1
ATOM 776 C C . GLU A 1 96 ? -1.320 3.334 29.734 1.00 70.06 96 GLU A C 1
ATOM 778 O O . GLU A 1 96 ? -1.436 2.120 29.571 1.00 70.06 96 GLU A O 1
ATOM 783 N N . PHE A 1 97 ? -2.205 4.032 30.456 1.00 71.00 97 PHE A N 1
ATOM 784 C CA . PHE A 1 97 ? -3.290 3.396 31.218 1.00 71.00 97 PHE A CA 1
ATOM 785 C C . PHE A 1 97 ? -4.602 3.211 30.445 1.00 71.00 97 PHE A C 1
ATOM 787 O O . PHE A 1 97 ? -5.457 2.433 30.871 1.00 71.00 97 PHE A O 1
ATOM 794 N N . ARG A 1 98 ? -4.804 3.918 29.327 1.00 81.00 98 ARG A N 1
ATOM 795 C CA . ARG A 1 98 ? -6.028 3.836 28.515 1.00 81.00 98 ARG A CA 1
ATOM 796 C C . ARG A 1 98 ? -5.714 3.235 27.151 1.00 81.00 98 ARG A C 1
ATOM 798 O O . ARG A 1 98 ? -5.428 3.981 26.210 1.00 81.00 98 ARG A O 1
ATOM 805 N N . PRO A 1 99 ? -5.795 1.902 27.004 1.00 84.31 99 PRO A N 1
ATOM 806 C CA . PRO A 1 99 ? -5.505 1.264 25.733 1.00 84.31 99 PRO A CA 1
ATOM 807 C C . PRO A 1 99 ? -6.485 1.726 24.650 1.00 84.31 99 PRO A C 1
ATOM 809 O O . PRO A 1 99 ? -7.672 1.995 24.888 1.00 84.31 99 PRO A O 1
ATOM 812 N N . SER A 1 100 ? -5.977 1.801 23.421 1.00 91.94 100 SER A N 1
ATOM 813 C CA . SER A 1 100 ? -6.818 1.959 22.239 1.00 91.94 100 SER A CA 1
ATOM 814 C C . SER A 1 100 ? -7.711 0.726 22.039 1.00 91.94 100 SER A C 1
ATOM 816 O O . SER A 1 100 ? -7.429 -0.358 22.552 1.00 91.94 100 SER A O 1
ATOM 818 N N . MET A 1 101 ? -8.772 0.853 21.231 1.00 94.75 101 MET A N 1
ATOM 819 C CA . MET A 1 101 ? -9.604 -0.297 20.833 1.00 94.75 101 MET A CA 1
ATOM 820 C C . MET A 1 101 ? -8.771 -1.448 20.248 1.00 94.75 101 MET A C 1
ATOM 822 O O . MET A 1 101 ? -9.121 -2.613 20.438 1.00 94.75 101 MET A O 1
ATOM 826 N N . PHE A 1 102 ? -7.683 -1.116 19.547 1.00 95.69 102 PHE A N 1
ATOM 827 C CA . PHE A 1 102 ? -6.798 -2.090 18.922 1.00 95.69 102 PHE A CA 1
ATOM 828 C C . PHE A 1 102 ? -5.915 -2.794 19.953 1.00 95.69 102 PHE A C 1
ATOM 830 O O . PHE A 1 102 ? -5.873 -4.019 19.973 1.00 95.69 102 PHE A O 1
ATOM 837 N N . MET A 1 103 ? -5.300 -2.044 20.870 1.00 94.56 103 MET A N 1
ATOM 838 C CA . MET A 1 103 ? -4.533 -2.617 21.983 1.00 94.56 103 MET A CA 1
ATOM 839 C C . MET A 1 103 ? -5.410 -3.527 22.851 1.00 94.56 103 MET A C 1
ATOM 841 O O . MET A 1 103 ? -5.060 -4.671 23.122 1.00 94.56 103 MET A O 1
ATOM 845 N N . ALA A 1 104 ? -6.610 -3.066 23.203 1.00 95.38 104 ALA A N 1
ATOM 846 C CA . ALA A 1 104 ? -7.550 -3.858 23.984 1.00 95.38 104 ALA A CA 1
ATOM 847 C C . ALA A 1 104 ? -8.026 -5.122 23.248 1.00 95.38 104 ALA A C 1
ATOM 849 O O . ALA A 1 104 ? -8.356 -6.112 23.897 1.00 95.38 104 ALA A O 1
ATOM 850 N N . TYR A 1 105 ? -8.076 -5.122 21.910 1.00 96.81 105 TYR A N 1
ATOM 851 C CA . TYR A 1 105 ? -8.359 -6.329 21.125 1.00 96.81 105 TYR A CA 1
ATOM 852 C C . TYR A 1 105 ? -7.256 -7.381 21.305 1.00 96.81 105 TYR A C 1
ATOM 854 O O . TYR A 1 105 ? -7.570 -8.537 21.587 1.00 96.81 105 TYR A O 1
ATOM 862 N N . LEU A 1 106 ? -5.984 -6.972 21.229 1.00 96.69 106 LEU A N 1
ATOM 863 C CA . LEU A 1 106 ? -4.836 -7.856 21.464 1.00 96.69 106 LEU A CA 1
ATOM 864 C C . LEU A 1 106 ? -4.852 -8.426 22.891 1.00 96.69 106 LEU A C 1
ATOM 866 O O . LEU A 1 106 ? -4.737 -9.637 23.076 1.00 96.69 106 LEU A O 1
ATOM 870 N N . GLU A 1 107 ? -5.101 -7.579 23.895 1.00 95.50 107 GLU A N 1
ATOM 871 C CA . GLU A 1 107 ? -5.229 -8.015 25.293 1.00 95.50 107 GLU A CA 1
ATOM 872 C C . GLU A 1 107 ? -6.404 -8.979 25.501 1.00 95.50 107 GLU A C 1
ATOM 874 O O . GLU A 1 107 ? -6.279 -9.990 26.191 1.00 95.50 107 GLU A O 1
ATOM 879 N N . THR A 1 108 ? -7.544 -8.729 24.851 1.00 96.56 108 THR A N 1
ATOM 880 C CA . THR A 1 108 ? -8.702 -9.631 24.945 1.00 96.56 108 THR A CA 1
ATOM 881 C C . THR A 1 108 ? -8.374 -11.003 24.356 1.00 96.56 108 THR A C 1
ATOM 883 O O . THR A 1 108 ? -8.754 -12.019 24.936 1.00 96.56 108 THR A O 1
ATOM 886 N N . ASN A 1 109 ? -7.607 -11.061 23.261 1.00 97.38 109 ASN A N 1
ATOM 887 C CA . ASN A 1 109 ? -7.167 -12.324 22.666 1.00 97.38 109 ASN A CA 1
ATOM 888 C C . ASN A 1 109 ? -6.223 -13.121 23.579 1.00 97.38 109 ASN A C 1
ATOM 890 O O . ASN A 1 109 ? -6.208 -14.351 23.496 1.00 97.38 109 ASN A O 1
ATOM 894 N N . LYS A 1 110 ? -5.469 -12.478 24.483 1.00 96.81 110 LYS A N 1
ATOM 895 C CA . LYS A 1 110 ? -4.657 -13.202 25.482 1.00 96.81 110 LYS A CA 1
ATOM 896 C C . LYS A 1 110 ? -5.536 -14.005 26.435 1.00 96.81 110 LYS A C 1
ATOM 898 O O . LYS A 1 110 ? -5.212 -15.152 26.736 1.00 96.81 110 LYS A O 1
ATOM 903 N N . ILE A 1 111 ? -6.652 -13.421 26.864 1.00 95.88 111 ILE A N 1
ATOM 904 C CA . ILE A 1 111 ? -7.461 -13.921 27.981 1.00 95.88 111 ILE A CA 1
ATOM 905 C C . ILE A 1 111 ? -8.626 -14.801 27.504 1.00 95.88 111 ILE A C 1
ATOM 907 O O . ILE A 1 111 ? -8.919 -15.816 28.131 1.00 95.88 111 ILE A O 1
ATOM 911 N N . ASP A 1 112 ? -9.295 -14.432 26.409 1.00 96.00 112 ASP A N 1
ATOM 912 C CA . ASP A 1 112 ? -10.543 -15.057 25.963 1.00 96.00 112 ASP A CA 1
ATOM 913 C C . ASP A 1 112 ? -10.334 -15.924 24.706 1.00 96.00 112 ASP A C 1
ATOM 915 O O . ASP A 1 112 ? -10.094 -15.391 23.619 1.00 96.00 112 ASP A O 1
ATOM 919 N N . PRO A 1 113 ? -10.455 -17.262 24.798 1.00 95.75 113 PRO A N 1
ATOM 920 C CA . PRO A 1 113 ? -10.302 -18.148 23.645 1.00 95.75 113 PRO A CA 1
ATOM 921 C C . PRO A 1 113 ? -11.316 -17.886 22.525 1.00 95.75 113 PRO A C 1
ATOM 923 O O . PRO A 1 113 ? -10.988 -18.078 21.355 1.00 95.75 113 PRO A O 1
ATOM 926 N N . ASP A 1 114 ? -12.524 -17.414 22.852 1.00 95.19 114 ASP A N 1
ATOM 927 C CA . ASP A 1 114 ? -13.550 -17.122 21.843 1.00 95.19 114 ASP A CA 1
ATOM 928 C C . ASP A 1 114 ? -13.148 -15.934 20.960 1.00 95.19 114 ASP A C 1
ATOM 930 O O . ASP A 1 114 ? -13.421 -15.928 19.755 1.00 95.19 114 ASP A O 1
ATOM 934 N N . ALA A 1 115 ? -12.452 -14.954 21.546 1.00 95.62 115 ALA A N 1
ATOM 935 C CA . ALA A 1 115 ? -11.960 -13.764 20.860 1.00 95.62 115 ALA A CA 1
ATOM 936 C C . ALA A 1 115 ? -10.983 -14.136 19.735 1.00 95.62 115 ALA A C 1
ATOM 938 O O . ALA A 1 115 ? -11.017 -13.544 18.652 1.00 95.62 115 ALA A O 1
ATOM 939 N N . ARG A 1 116 ? -10.203 -15.208 19.941 1.00 96.44 116 ARG A N 1
ATOM 940 C CA . ARG A 1 116 ? -9.193 -15.689 18.991 1.00 96.44 116 ARG A CA 1
ATOM 941 C C . ARG A 1 116 ? -9.765 -16.203 17.673 1.00 96.44 116 ARG A C 1
ATOM 943 O O . ARG A 1 116 ? -9.028 -16.333 16.704 1.00 96.44 116 ARG A O 1
ATOM 950 N N . ASN A 1 117 ? -11.071 -16.457 17.601 1.00 96.62 117 ASN A N 1
ATOM 951 C CA . ASN A 1 117 ? -11.737 -16.913 16.378 1.00 96.62 117 ASN A CA 1
ATOM 952 C C . ASN A 1 117 ? -12.148 -15.770 15.433 1.00 96.62 117 ASN A C 1
ATOM 954 O O . ASN A 1 117 ? -12.652 -16.035 14.332 1.00 96.62 117 ASN A O 1
ATOM 958 N N . LEU A 1 118 ? -11.950 -14.514 15.846 1.00 96.62 118 LEU A N 1
ATOM 959 C CA . LEU A 1 118 ? -12.408 -13.320 15.142 1.00 96.62 118 LEU A CA 1
ATOM 960 C C . LEU A 1 118 ? -11.233 -12.469 14.657 1.00 96.62 118 LEU A C 1
ATOM 962 O O . LEU A 1 118 ? -10.253 -12.249 15.376 1.00 96.62 118 LEU A O 1
ATOM 966 N N . THR A 1 119 ? -11.377 -11.922 13.451 1.00 96.50 119 THR A N 1
ATOM 967 C CA . THR A 1 119 ? -10.536 -10.805 13.008 1.00 96.50 119 THR A CA 1
ATOM 968 C C . THR A 1 119 ? -10.974 -9.521 13.708 1.00 96.50 119 THR A C 1
ATOM 970 O O . THR A 1 119 ? -12.097 -9.425 14.219 1.00 96.50 119 THR A O 1
ATOM 973 N N . TYR A 1 120 ? -10.126 -8.495 13.715 1.00 96.81 120 TYR A N 1
ATOM 974 C CA . TYR A 1 120 ? -10.457 -7.238 14.393 1.00 96.81 120 TYR A CA 1
ATOM 975 C C . TYR A 1 120 ? -11.722 -6.573 13.819 1.00 96.81 120 TYR A C 1
ATOM 977 O O . TYR A 1 120 ? -12.559 -6.068 14.564 1.00 96.81 120 TYR A O 1
ATOM 985 N N . VAL A 1 121 ? -11.935 -6.647 12.499 1.00 94.62 121 VAL A N 1
ATOM 986 C CA . VAL A 1 121 ? -13.151 -6.133 11.835 1.00 94.62 121 VAL A CA 1
ATOM 987 C C . VAL A 1 121 ? -14.407 -6.913 12.229 1.00 94.62 121 VAL A C 1
ATOM 989 O O . VAL A 1 121 ? -15.494 -6.340 12.324 1.00 94.62 121 VAL A O 1
ATOM 992 N N . GLN A 1 122 ? -14.271 -8.209 12.503 1.00 95.44 122 GLN A N 1
ATOM 993 C CA . GLN A 1 122 ? -15.370 -9.047 12.976 1.00 95.44 122 GLN A CA 1
ATOM 994 C C . GLN A 1 122 ? -15.630 -8.873 14.476 1.00 95.44 122 GLN A C 1
ATOM 996 O O . GLN A 1 122 ? -16.711 -9.225 14.944 1.00 95.44 122 GLN A O 1
ATOM 1001 N N . PHE A 1 123 ? -14.695 -8.306 15.236 1.00 96.38 123 PHE A N 1
ATOM 1002 C CA . PHE A 1 123 ? -14.778 -8.219 16.692 1.00 96.38 123 PHE A CA 1
ATOM 1003 C C . PHE A 1 123 ? -16.074 -7.576 17.216 1.00 96.38 123 PHE A C 1
ATOM 1005 O O . PHE A 1 123 ? -16.730 -8.177 18.073 1.00 96.38 123 PHE A O 1
ATOM 1012 N N . PRO A 1 124 ? -16.557 -6.444 16.655 1.00 96.62 124 PRO A N 1
ATOM 1013 C CA . PRO A 1 124 ? -17.799 -5.811 17.107 1.00 96.62 124 PRO A CA 1
ATOM 1014 C C . PRO A 1 124 ? -19.059 -6.676 16.949 1.00 96.62 124 PRO A C 1
ATOM 1016 O O . PRO A 1 124 ? -20.073 -6.401 17.599 1.00 96.62 124 PRO A O 1
ATOM 1019 N N . THR A 1 125 ? -19.007 -7.743 16.142 1.00 95.38 125 THR A N 1
ATOM 1020 C CA . THR A 1 125 ? -20.129 -8.684 15.984 1.00 95.38 125 THR A CA 1
ATOM 1021 C C . THR A 1 125 ? -20.392 -9.485 17.259 1.00 95.38 125 THR A C 1
ATOM 1023 O O . THR A 1 125 ? -21.541 -9.829 17.538 1.00 95.38 125 THR A O 1
ATOM 1026 N N . LYS A 1 126 ? -19.352 -9.739 18.064 1.00 96.12 126 LYS A N 1
ATOM 1027 C CA . LYS A 1 126 ? -19.416 -10.537 19.301 1.00 96.12 126 LYS A CA 1
ATOM 1028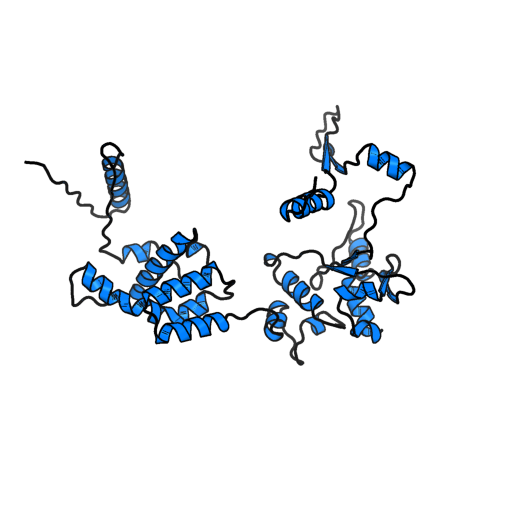 C C . LYS A 1 126 ? -18.983 -9.777 20.548 1.00 96.12 126 LYS A C 1
ATOM 1030 O O . LYS A 1 126 ? -19.298 -10.229 21.643 1.00 96.12 126 LYS A O 1
ATOM 1035 N N . TYR A 1 127 ? -18.331 -8.628 20.403 1.00 96.94 127 TYR A N 1
ATOM 1036 C CA . TYR A 1 127 ? -17.851 -7.810 21.514 1.00 96.94 127 TYR A CA 1
ATOM 1037 C C . TYR A 1 127 ? -18.373 -6.371 21.425 1.00 96.94 127 TYR A C 1
ATOM 1039 O O . TYR A 1 127 ? -18.723 -5.866 20.354 1.00 96.94 127 TYR A O 1
ATOM 1047 N N . VAL A 1 128 ? -18.463 -5.709 22.577 1.00 96.06 128 VAL A N 1
ATOM 1048 C CA . VAL A 1 128 ? -18.865 -4.306 22.732 1.00 96.06 128 VAL A CA 1
ATOM 1049 C C . VAL A 1 128 ? -17.733 -3.547 23.409 1.00 96.06 128 VAL A C 1
ATOM 1051 O O . VAL A 1 128 ? -17.216 -3.991 24.433 1.00 96.06 128 VAL A O 1
ATOM 1054 N N . TRP A 1 129 ? -17.361 -2.404 22.835 1.00 95.50 129 TRP A N 1
ATOM 1055 C CA . TRP A 1 129 ? -16.356 -1.515 23.407 1.00 95.50 129 TRP A CA 1
ATOM 1056 C C . TRP A 1 129 ? -16.932 -0.756 24.606 1.00 95.50 129 TRP A C 1
ATOM 1058 O O . TRP A 1 129 ? -17.885 0.014 24.452 1.00 95.50 129 TRP A O 1
ATOM 1068 N N . ASN A 1 130 ? -16.344 -0.949 25.785 1.00 93.25 130 ASN A N 1
ATOM 1069 C CA . ASN A 1 130 ? -16.620 -0.163 26.978 1.00 93.25 130 ASN A CA 1
ATOM 1070 C C . ASN A 1 130 ? -15.688 1.055 27.000 1.00 93.25 130 ASN A C 1
ATOM 1072 O O . ASN A 1 130 ? -14.501 0.940 27.289 1.00 93.25 130 ASN A O 1
ATOM 1076 N N . LYS A 1 131 ? -16.235 2.240 26.705 1.00 89.75 131 LYS A N 1
ATOM 1077 C CA . LYS A 1 131 ? -15.462 3.492 26.673 1.00 89.75 131 LYS A CA 1
ATOM 1078 C C . LYS A 1 131 ? -14.929 3.915 28.041 1.00 89.75 131 LYS A C 1
ATOM 1080 O O . LYS A 1 131 ? -13.927 4.611 28.082 1.00 89.75 131 LYS A O 1
ATOM 1085 N N . THR A 1 132 ? -15.603 3.545 29.127 1.00 87.50 132 THR A N 1
ATOM 1086 C CA . THR A 1 132 ? -15.213 3.964 30.479 1.00 87.50 132 THR A CA 1
ATOM 1087 C C . THR A 1 132 ? -14.052 3.122 30.990 1.00 87.50 132 THR A C 1
ATOM 1089 O O . THR A 1 132 ? -13.096 3.659 31.535 1.00 87.50 132 THR A O 1
ATOM 1092 N N . GLU A 1 133 ? -14.120 1.809 30.775 1.00 88.94 133 GLU A N 1
ATOM 1093 C CA . GLU A 1 133 ? -13.080 0.869 31.212 1.00 88.94 133 GLU A CA 1
ATOM 1094 C C . GLU A 1 133 ? -11.969 0.676 30.174 1.00 88.94 133 GLU A C 1
ATOM 1096 O O . GLU A 1 133 ? -10.943 0.091 30.494 1.00 88.94 133 GLU A O 1
ATOM 1101 N N . HIS A 1 134 ? -12.156 1.156 28.940 1.00 90.50 134 HIS A N 1
ATOM 1102 C CA . HIS A 1 134 ? -11.257 0.898 27.812 1.00 90.50 134 HIS A CA 1
ATOM 1103 C C . HIS A 1 134 ? -11.057 -0.603 27.526 1.00 90.50 134 HIS A C 1
ATOM 1105 O O . HIS A 1 134 ? -9.968 -1.059 27.182 1.00 90.50 134 HIS A O 1
ATOM 1111 N N . THR A 1 135 ? -12.133 -1.385 27.633 1.00 94.12 135 THR A N 1
ATOM 1112 C CA . THR A 1 135 ? -12.113 -2.844 27.456 1.00 94.12 135 THR A CA 1
ATOM 1113 C C . THR A 1 135 ? -13.160 -3.322 26.457 1.00 94.12 135 THR A C 1
ATOM 1115 O O . THR A 1 135 ? -14.165 -2.659 26.186 1.00 94.12 135 THR A O 1
ATOM 1118 N N . TRP A 1 136 ? -12.947 -4.518 25.911 1.00 96.19 136 TRP A N 1
ATOM 1119 C CA . TRP A 1 136 ? -13.968 -5.235 25.158 1.00 96.19 136 TRP A CA 1
ATOM 1120 C C . TRP A 1 136 ? -14.707 -6.215 26.063 1.00 96.19 136 TRP A C 1
ATOM 1122 O O . TRP A 1 136 ? -14.101 -7.000 26.783 1.00 96.19 136 TRP A O 1
ATOM 1132 N N . THR A 1 137 ? -16.036 -6.209 25.991 1.00 95.75 137 THR A N 1
ATOM 1133 C CA . THR A 1 137 ? -16.892 -7.133 26.749 1.00 95.75 137 THR A CA 1
ATOM 1134 C C . THR A 1 137 ? -17.753 -7.962 25.805 1.00 95.75 137 THR A C 1
ATOM 1136 O O . THR A 1 137 ? -18.133 -7.487 24.732 1.00 95.75 137 THR A O 1
ATOM 1139 N N . LYS A 1 138 ? -18.071 -9.212 26.173 1.00 95.94 138 LYS A N 1
ATOM 1140 C CA . LYS A 1 138 ? -18.922 -10.082 25.342 1.00 95.94 138 LYS A CA 1
ATOM 1141 C C . LYS A 1 138 ? -20.291 -9.438 25.124 1.00 95.94 138 LYS A C 1
ATOM 1143 O O . LYS A 1 138 ? -20.985 -9.042 26.064 1.00 95.94 138 LYS A O 1
ATOM 1148 N N . ARG A 1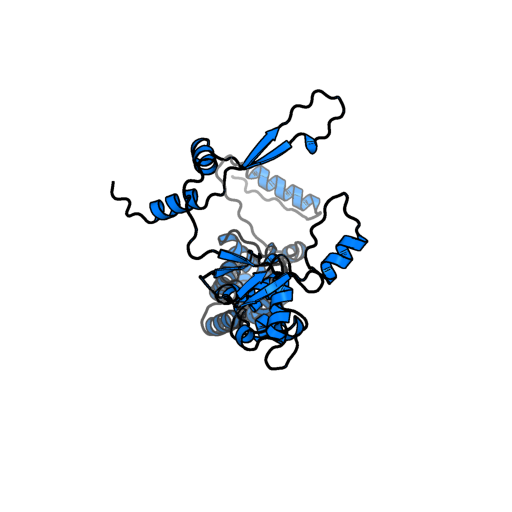 139 ? -20.696 -9.358 23.860 1.00 94.81 139 ARG A N 1
ATOM 1149 C CA . ARG A 1 139 ? -21.987 -8.823 23.438 1.00 94.81 139 ARG A CA 1
ATOM 1150 C C . ARG A 1 139 ? -23.097 -9.763 23.888 1.00 94.81 139 ARG A C 1
ATOM 1152 O O . ARG A 1 139 ? -23.125 -10.927 23.505 1.00 94.81 139 ARG A O 1
ATOM 1159 N N . LYS A 1 140 ? -24.048 -9.224 24.650 1.00 94.00 140 LYS A N 1
ATOM 1160 C CA . LYS A 1 140 ? -25.242 -9.958 25.099 1.00 94.00 140 LYS A CA 1
ATOM 1161 C C . LYS A 1 140 ? -26.418 -9.833 24.125 1.00 94.00 140 LYS A C 1
ATOM 1163 O O . LYS A 1 140 ? -27.165 -10.787 23.956 1.00 94.00 140 LYS A O 1
ATOM 1168 N N . ILE A 1 141 ? -26.599 -8.659 23.506 1.00 90.38 141 ILE A N 1
ATOM 1169 C CA . ILE A 1 141 ? -27.767 -8.324 22.669 1.00 90.38 141 ILE A CA 1
ATOM 1170 C C . ILE A 1 141 ? -27.333 -7.519 21.428 1.00 90.38 141 ILE A C 1
ATOM 1172 O O . ILE A 1 141 ? -26.368 -6.746 21.470 1.00 90.38 141 ILE A O 1
ATOM 1176 N N . GLY A 1 142 ? -28.079 -7.685 20.330 1.00 88.12 142 GLY A N 1
ATOM 1177 C CA . GLY A 1 142 ? -27.940 -6.920 19.090 1.00 88.12 142 GLY A CA 1
ATOM 1178 C C . GLY A 1 142 ? -26.816 -7.409 18.176 1.00 88.12 142 GLY A C 1
ATOM 1179 O O . GLY A 1 142 ? -26.182 -8.431 18.429 1.00 88.12 142 GLY A O 1
ATOM 1180 N N . GLN A 1 143 ? -26.567 -6.659 17.104 1.00 89.88 143 GLN A N 1
ATOM 1181 C CA . GLN A 1 143 ? -25.477 -6.892 16.154 1.00 89.88 143 GLN A CA 1
ATOM 1182 C C . GLN A 1 143 ? -24.755 -5.572 15.864 1.00 89.88 143 GLN A C 1
ATOM 1184 O O . GLN A 1 143 ? -25.328 -4.497 16.028 1.00 89.88 143 GLN A O 1
ATOM 1189 N N . SER A 1 144 ? -23.488 -5.650 15.469 1.00 92.44 144 SER A N 1
ATOM 1190 C CA . SER A 1 144 ? -22.692 -4.514 14.999 1.00 92.44 144 SER A CA 1
ATOM 1191 C C . SER A 1 144 ? -21.599 -5.031 14.075 1.00 92.44 144 SER A C 1
ATOM 1193 O O . SER A 1 144 ? -21.107 -6.141 14.273 1.00 92.44 144 SER A O 1
ATOM 1195 N N . ILE A 1 145 ? -21.223 -4.245 13.073 1.00 91.81 145 ILE A N 1
ATOM 1196 C CA . ILE A 1 145 ? -20.146 -4.581 12.140 1.00 91.81 145 ILE A CA 1
ATOM 1197 C C . ILE A 1 145 ? -18.979 -3.624 12.378 1.00 91.81 145 ILE A C 1
ATOM 1199 O O . ILE A 1 145 ? -19.181 -2.421 12.537 1.00 91.81 145 ILE A O 1
ATOM 1203 N N . GLY A 1 146 ? -17.752 -4.140 12.411 1.00 92.50 146 GLY A N 1
ATOM 1204 C CA . GLY A 1 146 ? -16.558 -3.304 12.463 1.00 92.50 146 GLY A CA 1
ATOM 1205 C C . GLY A 1 146 ? -16.217 -2.712 11.100 1.00 92.50 146 GLY A C 1
ATOM 1206 O O . GLY A 1 146 ? -16.443 -3.324 10.060 1.00 92.50 146 GLY A O 1
ATOM 1207 N N . ARG A 1 147 ? -15.637 -1.513 11.084 1.00 91.50 147 ARG A N 1
ATOM 1208 C CA . ARG A 1 147 ? -15.053 -0.926 9.875 1.00 91.50 147 ARG A CA 1
ATOM 1209 C C . ARG A 1 147 ? -13.766 -0.198 10.212 1.00 91.50 147 ARG A C 1
ATOM 1211 O O . ARG A 1 147 ? -13.789 0.766 10.973 1.00 91.50 147 ARG A O 1
ATOM 1218 N N . LEU A 1 148 ? -12.661 -0.632 9.613 1.00 89.62 148 LEU A N 1
ATOM 1219 C CA . LEU A 1 148 ? -11.375 0.051 9.732 1.00 89.62 148 LEU A CA 1
ATOM 1220 C C . LEU A 1 148 ? -11.375 1.377 8.967 1.00 89.62 148 LEU A C 1
ATOM 1222 O O . LEU A 1 148 ? -11.897 1.455 7.847 1.00 89.62 148 LEU A O 1
ATOM 1226 N N . TYR A 1 149 ? -10.740 2.398 9.547 1.00 84.50 149 TYR A N 1
ATOM 1227 C CA . TYR A 1 149 ? -10.422 3.633 8.825 1.00 84.50 149 TYR A CA 1
ATOM 1228 C C . TYR A 1 149 ? -9.612 3.335 7.570 1.00 84.50 149 TYR A C 1
ATOM 1230 O O . TYR A 1 149 ? -8.749 2.456 7.582 1.00 84.50 149 TYR A O 1
ATOM 1238 N N . ASN A 1 150 ? -9.913 4.056 6.488 1.00 80.75 150 ASN A N 1
ATOM 1239 C CA . ASN A 1 150 ? -9.131 3.955 5.266 1.00 80.75 150 ASN A CA 1
ATOM 1240 C C . ASN A 1 150 ? -7.681 4.356 5.558 1.00 80.75 150 ASN A C 1
ATOM 1242 O O . ASN A 1 150 ? -7.454 5.401 6.162 1.00 80.75 150 ASN A O 1
ATOM 1246 N N . VAL A 1 151 ? -6.734 3.529 5.129 1.00 78.19 151 VAL A N 1
ATOM 1247 C CA . VAL A 1 151 ? -5.301 3.821 5.194 1.00 78.19 151 VAL A CA 1
ATOM 1248 C C . VAL A 1 151 ? -4.804 3.725 3.764 1.00 78.19 151 VAL A C 1
ATOM 1250 O O . VAL A 1 151 ? -5.039 2.712 3.107 1.00 78.19 151 VAL A O 1
ATOM 1253 N N . HIS A 1 152 ? -4.201 4.799 3.268 1.00 68.12 152 HIS A N 1
ATOM 1254 C CA . HIS A 1 152 ? -3.712 4.860 1.897 1.00 68.12 152 HIS A CA 1
ATOM 1255 C C . HIS A 1 152 ? -2.450 3.986 1.751 1.00 68.12 152 HIS A C 1
ATOM 1257 O O . HIS A 1 152 ? -1.666 3.942 2.700 1.00 68.12 152 HIS A O 1
ATOM 1263 N N . PRO A 1 153 ? -2.198 3.330 0.601 1.00 73.19 153 PRO A N 1
ATOM 1264 C CA . PRO A 1 153 ? -0.975 2.544 0.388 1.00 73.19 153 PRO A CA 1
ATOM 1265 C C . PRO A 1 153 ? 0.325 3.315 0.673 1.00 73.19 153 PRO A C 1
ATOM 1267 O O . PRO A 1 153 ? 1.271 2.769 1.235 1.00 73.19 153 PRO A O 1
ATOM 1270 N N . SER A 1 154 ? 0.346 4.627 0.408 1.00 64.88 154 SER A N 1
ATOM 1271 C CA . SER A 1 154 ? 1.496 5.492 0.732 1.00 64.88 154 SER A CA 1
ATOM 1272 C C . SER A 1 154 ? 1.770 5.657 2.235 1.00 64.88 154 SER A C 1
ATOM 1274 O O . SER A 1 154 ? 2.790 6.231 2.603 1.00 64.88 154 SER A O 1
ATOM 1276 N N . SER A 1 155 ? 0.887 5.180 3.121 1.00 74.06 155 SER A N 1
ATOM 1277 C CA . SER A 1 155 ? 1.106 5.160 4.575 1.00 74.06 155 SER A CA 1
ATOM 1278 C C . SER A 1 155 ? 2.043 4.029 5.036 1.00 74.06 155 SER A C 1
ATOM 1280 O O . SER A 1 155 ? 2.231 3.851 6.241 1.00 74.06 155 SER A O 1
ATOM 1282 N N . GLY A 1 156 ? 2.628 3.262 4.107 1.00 84.44 156 GLY A N 1
ATOM 1283 C CA . GLY A 1 156 ? 3.709 2.312 4.376 1.00 84.44 156 GLY A CA 1
ATOM 1284 C C . GLY A 1 156 ? 3.312 1.205 5.354 1.00 84.44 156 GLY A C 1
ATOM 1285 O O . GLY A 1 156 ? 2.296 0.540 5.178 1.00 84.44 156 GLY A O 1
ATOM 1286 N N . GLU A 1 157 ? 4.094 1.017 6.419 1.00 92.31 157 GLU A N 1
ATOM 1287 C CA . GLU A 1 157 ? 3.885 -0.040 7.425 1.00 92.31 157 GLU A CA 1
ATOM 1288 C C . GLU A 1 157 ? 2.474 -0.055 8.034 1.00 92.31 157 GLU A C 1
ATOM 1290 O O . GLU A 1 157 ? 1.941 -1.122 8.337 1.00 92.31 157 GLU A O 1
ATOM 1295 N N . LEU A 1 158 ? 1.817 1.104 8.159 1.00 92.06 158 LEU A N 1
ATOM 1296 C CA . LEU A 1 158 ? 0.449 1.175 8.678 1.00 92.06 158 LEU A CA 1
ATOM 1297 C C . LEU A 1 158 ? -0.574 0.565 7.705 1.00 92.06 158 LEU A C 1
ATOM 1299 O O . LEU A 1 158 ? -1.568 -0.022 8.140 1.00 92.06 158 LEU A O 1
ATOM 1303 N N . TYR A 1 159 ? -0.336 0.686 6.396 1.00 88.88 159 TYR A N 1
ATOM 1304 C CA . TYR A 1 159 ? -1.161 0.051 5.368 1.00 88.88 159 TYR A CA 1
ATOM 1305 C C . TYR A 1 159 ? -1.036 -1.474 5.438 1.00 88.88 159 TYR A C 1
ATOM 1307 O O . TYR A 1 159 ? -2.048 -2.175 5.466 1.00 88.88 159 TYR A O 1
ATOM 1315 N N . TYR A 1 160 ? 0.187 -1.989 5.568 1.00 93.06 160 TYR A N 1
ATOM 1316 C CA . TYR A 1 160 ? 0.426 -3.428 5.696 1.00 93.06 160 TYR A CA 1
ATOM 1317 C C . TYR A 1 160 ? -0.153 -3.997 6.996 1.00 93.06 160 TYR A C 1
ATOM 1319 O O . TYR A 1 160 ? -0.804 -5.039 6.971 1.00 93.06 160 TYR A O 1
ATOM 1327 N N . LEU A 1 161 ? -0.045 -3.271 8.114 1.00 96.25 161 LEU A N 1
ATOM 1328 C CA . LEU A 1 161 ? -0.729 -3.635 9.357 1.00 96.25 161 LEU A CA 1
ATOM 1329 C C . LEU A 1 161 ? -2.253 -3.715 9.167 1.00 96.25 161 LEU A C 1
ATOM 1331 O O . LEU A 1 161 ? -2.887 -4.671 9.620 1.00 96.25 161 LEU A O 1
ATOM 1335 N N . ARG A 1 162 ? -2.857 -2.736 8.475 1.00 93.94 162 ARG A N 1
ATOM 1336 C CA . ARG A 1 162 ? -4.291 -2.758 8.140 1.00 93.94 162 ARG A CA 1
ATOM 1337 C C . ARG A 1 162 ? -4.652 -4.008 7.346 1.00 93.94 162 ARG A C 1
ATOM 1339 O O . ARG A 1 162 ? -5.698 -4.600 7.613 1.00 93.94 162 ARG A O 1
ATOM 1346 N N . LEU A 1 163 ? -3.829 -4.380 6.367 1.00 91.94 163 LEU A N 1
ATOM 1347 C CA . LEU A 1 163 ? -4.044 -5.564 5.545 1.00 91.94 163 LEU A CA 1
ATOM 1348 C C . LEU A 1 163 ? -4.021 -6.821 6.422 1.00 91.94 163 LEU A C 1
ATOM 1350 O O . LEU A 1 163 ? -5.027 -7.521 6.498 1.00 91.94 163 LEU A O 1
ATOM 1354 N N . LEU A 1 164 ? -2.949 -7.031 7.190 1.00 95.38 164 LEU A N 1
ATOM 1355 C CA . LEU A 1 164 ? -2.793 -8.183 8.087 1.00 95.38 164 LEU A CA 1
ATOM 1356 C C . LEU A 1 164 ? -3.977 -8.344 9.040 1.00 95.38 164 LEU A C 1
ATOM 1358 O O . LEU A 1 164 ? -4.559 -9.420 9.137 1.00 95.38 164 LEU A O 1
ATOM 1362 N N . ILE A 1 165 ? -4.391 -7.267 9.702 1.00 94.81 165 ILE A N 1
ATOM 1363 C CA . ILE A 1 165 ? -5.462 -7.298 10.705 1.00 94.81 165 ILE A CA 1
ATOM 1364 C C . ILE A 1 165 ? -6.851 -7.614 10.121 1.00 94.81 165 ILE A C 1
ATOM 1366 O O . ILE A 1 165 ? -7.745 -8.051 10.852 1.00 94.81 165 ILE A O 1
ATOM 1370 N N . ASN A 1 166 ? -7.049 -7.453 8.809 1.00 91.06 166 ASN A N 1
ATOM 1371 C CA . ASN A 1 166 ? -8.266 -7.928 8.147 1.00 91.06 166 ASN A CA 1
ATOM 1372 C C . ASN A 1 166 ? -8.300 -9.454 7.978 1.00 91.06 166 ASN A C 1
ATOM 1374 O O . ASN A 1 166 ? -9.392 -10.020 7.930 1.00 91.06 166 ASN A O 1
ATOM 1378 N N . HIS A 1 167 ? -7.139 -10.111 7.916 1.00 90.44 167 HIS A N 1
ATOM 1379 C CA . HIS A 1 167 ? -7.018 -11.550 7.666 1.00 90.44 167 HIS A CA 1
ATOM 1380 C C . HIS A 1 167 ? -6.689 -12.358 8.927 1.00 90.44 167 HIS A C 1
ATOM 1382 O O . HIS A 1 167 ? -7.117 -13.506 9.055 1.00 90.44 167 HIS A O 1
ATOM 1388 N N . LEU A 1 168 ? -5.958 -11.767 9.872 1.00 94.38 168 LEU A N 1
ATOM 1389 C CA . LEU A 1 168 ? -5.507 -12.443 11.082 1.00 94.38 168 LEU A CA 1
ATOM 1390 C C . LEU A 1 168 ? -6.604 -12.562 12.131 1.00 94.38 168 LEU A C 1
ATOM 1392 O O . LEU A 1 168 ? -7.348 -11.620 12.406 1.00 94.38 168 LEU A O 1
ATOM 1396 N N . LYS A 1 169 ? -6.652 -13.739 12.753 1.00 96.12 169 LYS A N 1
ATOM 1397 C CA . LYS A 1 169 ? -7.539 -14.062 13.864 1.00 96.12 169 LYS A CA 1
ATOM 1398 C C . LYS A 1 169 ? -6.718 -14.275 15.125 1.00 96.12 169 LYS A C 1
ATOM 1400 O O . LYS A 1 169 ? -5.706 -14.967 15.089 1.00 96.12 169 LYS A O 1
ATOM 1405 N N . GLY A 1 170 ? -7.167 -13.671 16.217 1.00 95.38 170 GLY A N 1
ATOM 1406 C CA . GLY A 1 170 ? -6.575 -13.867 17.535 1.00 95.38 170 GLY A CA 1
ATOM 1407 C C . GLY A 1 170 ? -5.114 -13.461 17.759 1.00 95.38 170 GLY A C 1
ATOM 1408 O O . GLY A 1 170 ? -4.522 -14.083 18.640 1.00 95.38 170 GLY A O 1
ATOM 1409 N N . PRO A 1 171 ? -4.510 -12.478 17.053 1.00 97.00 171 PRO A N 1
ATOM 1410 C CA . PRO A 1 171 ? -3.178 -12.012 17.430 1.00 97.00 171 PRO A CA 1
ATOM 1411 C C . PRO A 1 171 ? -3.205 -11.467 18.863 1.00 97.00 171 PRO A C 1
ATOM 1413 O O . PRO A 1 171 ? -4.142 -10.751 19.234 1.00 97.00 171 PRO A O 1
ATOM 1416 N N . THR A 1 172 ? -2.195 -11.801 19.666 1.00 96.50 172 THR A N 1
ATOM 1417 C CA . THR A 1 172 ? -2.112 -11.365 21.067 1.00 96.50 172 THR A CA 1
ATOM 1418 C C . THR A 1 172 ? -1.106 -10.239 21.292 1.00 96.50 172 THR A C 1
ATOM 1420 O O . THR A 1 172 ? -1.133 -9.589 22.337 1.00 96.50 172 THR A O 1
ATOM 1423 N N . SER A 1 173 ? -0.265 -9.945 20.302 1.00 96.25 173 SER A N 1
ATOM 1424 C CA . SER A 1 173 ? 0.683 -8.832 20.323 1.00 96.25 173 SER A CA 1
ATOM 1425 C C . SER A 1 173 ? 1.015 -8.341 18.905 1.00 96.25 173 SER A C 1
ATOM 1427 O O . SER A 1 173 ? 0.485 -8.860 17.919 1.00 96.25 173 SER A O 1
ATOM 1429 N N . PHE A 1 174 ? 1.876 -7.325 18.785 1.00 96.25 174 PHE A N 1
ATOM 1430 C CA . PHE A 1 174 ? 2.385 -6.890 17.479 1.00 96.25 174 PHE A CA 1
ATOM 1431 C C . PHE A 1 174 ? 3.357 -7.908 16.872 1.00 96.25 174 PHE A C 1
ATOM 1433 O O . PHE A 1 174 ? 3.352 -8.113 15.659 1.00 96.25 174 PHE A O 1
ATOM 1440 N N . GLU A 1 175 ? 4.134 -8.584 17.711 1.00 96.75 175 GLU A N 1
ATOM 1441 C CA . GLU A 1 175 ? 5.071 -9.643 17.331 1.00 96.75 175 GLU A CA 1
ATOM 1442 C C . GLU A 1 175 ? 4.319 -10.851 16.746 1.00 96.75 175 GLU A C 1
ATOM 1444 O O . GLU A 1 175 ? 4.702 -11.389 15.704 1.00 96.75 175 GLU A O 1
ATOM 1449 N N . ASP A 1 176 ? 3.166 -11.212 17.322 1.00 96.31 176 ASP A N 1
ATOM 1450 C CA . ASP A 1 176 ? 2.283 -12.245 16.762 1.00 96.31 176 ASP A CA 1
ATOM 1451 C C . ASP A 1 176 ? 1.784 -11.884 15.356 1.00 96.31 176 ASP A C 1
ATOM 1453 O O . ASP A 1 176 ? 1.673 -12.744 14.480 1.00 96.31 176 ASP A O 1
ATOM 1457 N N . ILE A 1 177 ? 1.479 -10.602 15.119 1.00 97.00 177 ILE A N 1
ATOM 1458 C CA . ILE A 1 177 ? 1.047 -10.117 13.800 1.00 97.00 177 ILE A CA 1
ATOM 1459 C C . ILE A 1 177 ? 2.184 -10.267 12.787 1.00 97.00 177 ILE A C 1
ATOM 1461 O O . ILE A 1 177 ? 1.943 -10.670 11.646 1.00 97.00 177 ILE A O 1
ATOM 1465 N N . LEU A 1 178 ? 3.419 -9.978 13.201 1.00 96.31 178 LEU A N 1
ATOM 1466 C CA . LEU A 1 178 ? 4.612 -10.099 12.367 1.00 96.31 178 LEU A CA 1
ATOM 1467 C C . LEU A 1 178 ? 5.010 -11.552 12.090 1.00 96.31 178 LEU A C 1
ATOM 1469 O O . LEU A 1 178 ? 5.646 -11.809 11.069 1.00 96.31 178 LEU A O 1
ATOM 1473 N N . THR A 1 179 ? 4.610 -12.502 12.932 1.00 96.56 179 THR A N 1
ATOM 1474 C CA . THR A 1 179 ? 5.057 -13.898 12.853 1.00 96.56 179 THR A CA 1
ATOM 1475 C C . THR A 1 179 ? 4.274 -14.723 11.829 1.00 96.56 179 THR A C 1
ATOM 1477 O O . THR A 1 179 ? 3.052 -14.828 11.911 1.00 96.56 179 THR A O 1
ATOM 1480 N N . VAL A 1 180 ? 4.965 -15.381 10.891 1.00 94.38 180 VAL A N 1
ATOM 1481 C CA . VAL A 1 180 ? 4.378 -16.311 9.902 1.00 94.38 180 VAL A CA 1
ATOM 1482 C C . VAL A 1 180 ? 5.063 -17.665 10.024 1.00 94.38 180 VAL A C 1
ATOM 1484 O O . VAL A 1 180 ? 6.283 -17.742 9.940 1.00 94.38 180 VAL A O 1
ATOM 1487 N N . ASN A 1 181 ? 4.299 -18.743 10.229 1.00 91.81 181 ASN A N 1
ATOM 1488 C CA . ASN A 1 181 ? 4.829 -20.113 10.345 1.00 91.81 181 ASN A CA 1
ATOM 1489 C C . ASN A 1 181 ? 5.989 -20.261 11.358 1.00 91.81 181 ASN A C 1
ATOM 1491 O O . ASN A 1 181 ? 6.912 -21.041 11.144 1.00 91.81 181 ASN A O 1
ATOM 1495 N N . GLY A 1 182 ? 5.949 -19.502 12.460 1.00 92.50 182 GLY A N 1
ATOM 1496 C CA . GLY A 1 182 ? 6.981 -19.511 13.505 1.00 92.50 182 GLY A CA 1
ATOM 1497 C C . GLY A 1 182 ? 8.209 -18.635 13.224 1.00 92.50 182 GLY A C 1
ATOM 1498 O O . GLY A 1 182 ? 9.118 -18.611 14.047 1.00 92.50 182 GLY A O 1
ATOM 1499 N N . ILE A 1 183 ? 8.241 -17.910 12.102 1.00 95.06 183 ILE A N 1
ATOM 1500 C CA . ILE A 1 183 ? 9.296 -16.947 11.763 1.00 95.06 183 ILE A CA 1
ATOM 1501 C C . ILE A 1 183 ? 8.779 -15.534 12.035 1.00 95.06 183 ILE A C 1
ATOM 1503 O O . ILE A 1 183 ? 7.784 -15.112 11.445 1.00 95.06 183 ILE A O 1
ATOM 1507 N N . GLU A 1 184 ? 9.461 -14.804 12.913 1.00 95.88 184 GLU A N 1
ATOM 1508 C CA . GLU A 1 184 ? 9.181 -13.394 13.192 1.00 95.88 184 GLU A CA 1
ATOM 1509 C C . GLU A 1 184 ? 9.873 -12.492 12.156 1.00 95.88 184 GLU A C 1
ATOM 1511 O O . GLU A 1 184 ? 11.082 -12.588 11.932 1.00 95.88 184 GLU A O 1
ATOM 1516 N N . TYR A 1 185 ? 9.101 -11.613 11.516 1.00 93.62 185 TYR A N 1
ATOM 1517 C CA . TYR A 1 185 ? 9.591 -10.649 10.525 1.00 93.62 185 TYR A CA 1
ATOM 1518 C C . TYR A 1 185 ? 9.784 -9.266 11.148 1.00 93.62 185 TYR A C 1
ATOM 1520 O O . TYR A 1 185 ? 9.121 -8.913 12.118 1.00 93.62 185 TYR A O 1
ATOM 1528 N N . LYS A 1 186 ? 10.662 -8.437 10.570 1.00 93.19 186 LYS A N 1
ATOM 1529 C CA . LYS A 1 186 ? 10.956 -7.101 11.126 1.00 93.19 186 LYS A CA 1
ATOM 1530 C C . LYS A 1 186 ? 9.916 -6.053 10.743 1.00 93.19 186 LYS A C 1
ATOM 1532 O O . LYS A 1 186 ? 9.769 -5.053 11.441 1.00 93.19 186 LYS A O 1
ATOM 1537 N N . LYS A 1 187 ? 9.252 -6.245 9.603 1.00 93.12 187 LYS A N 1
ATOM 1538 C CA . LYS A 1 187 ? 8.291 -5.302 9.019 1.00 93.12 187 LYS A CA 1
ATOM 1539 C C . LYS A 1 187 ? 6.968 -5.990 8.708 1.00 93.12 187 LYS A C 1
ATOM 1541 O O . LYS A 1 187 ? 6.945 -7.153 8.303 1.00 93.12 187 LYS A O 1
ATOM 1546 N N . PHE A 1 188 ? 5.870 -5.246 8.813 1.00 94.00 188 PHE A N 1
ATOM 1547 C CA . PHE A 1 188 ? 4.544 -5.726 8.429 1.00 94.00 188 PHE A CA 1
ATOM 1548 C C . PHE A 1 188 ? 4.483 -6.020 6.931 1.00 94.00 188 PHE A C 1
ATOM 1550 O O . PHE A 1 188 ? 3.852 -6.997 6.543 1.00 94.00 188 PHE A O 1
ATOM 1557 N N . HIS A 1 189 ? 5.193 -5.243 6.102 1.00 88.50 189 HIS A N 1
ATOM 1558 C CA . HIS A 1 189 ? 5.340 -5.530 4.672 1.00 88.50 189 HIS A CA 1
ATOM 1559 C C . HIS A 1 189 ? 5.842 -6.959 4.410 1.00 88.50 189 HIS A C 1
ATOM 1561 O O . HIS A 1 189 ? 5.199 -7.723 3.697 1.00 88.50 189 HIS A O 1
ATOM 1567 N N . GLU A 1 190 ? 6.966 -7.343 5.021 1.00 88.75 190 GLU A N 1
ATOM 1568 C CA . GLU A 1 190 ? 7.578 -8.668 4.832 1.00 88.75 190 GLU A CA 1
ATOM 1569 C C . GLU A 1 190 ? 6.636 -9.787 5.289 1.00 88.75 190 GLU A C 1
ATOM 1571 O O . GLU A 1 190 ? 6.513 -10.820 4.636 1.00 88.75 190 GLU A O 1
ATOM 1576 N N . SER A 1 191 ? 5.914 -9.539 6.381 1.00 93.00 191 SER A N 1
ATOM 1577 C CA . SER A 1 191 ? 4.911 -10.452 6.916 1.00 93.00 191 SER A CA 1
ATOM 1578 C C . SER A 1 191 ? 3.701 -10.627 5.982 1.00 93.00 191 SER A C 1
ATOM 1580 O O . SER A 1 191 ? 3.144 -11.722 5.891 1.00 93.00 191 SER A O 1
ATOM 1582 N N . CYS A 1 192 ? 3.296 -9.578 5.252 1.00 90.38 192 CYS A N 1
ATOM 1583 C CA . CYS A 1 192 ? 2.281 -9.673 4.197 1.00 90.38 192 CYS A CA 1
ATOM 1584 C C . CYS A 1 192 ? 2.777 -10.498 3.003 1.00 90.38 192 CYS A C 1
ATOM 1586 O O . CYS A 1 192 ? 2.037 -11.364 2.536 1.00 90.38 192 CYS A O 1
ATOM 1588 N N . VAL A 1 193 ? 4.017 -10.263 2.546 1.00 86.38 193 VAL A N 1
ATOM 1589 C CA . VAL A 1 193 ? 4.647 -11.039 1.458 1.00 86.38 193 VAL A CA 1
ATOM 1590 C C . VAL A 1 193 ? 4.696 -12.521 1.828 1.00 86.38 193 VAL A C 1
ATOM 1592 O O . VAL A 1 193 ? 4.225 -13.364 1.075 1.00 86.38 193 VAL A O 1
ATOM 1595 N N . ALA A 1 194 ? 5.187 -12.850 3.025 1.00 89.19 194 ALA A N 1
ATOM 1596 C CA . ALA A 1 194 ? 5.300 -14.230 3.497 1.00 89.19 194 ALA A CA 1
ATOM 1597 C C . ALA A 1 194 ? 3.946 -14.950 3.642 1.00 89.19 194 ALA A C 1
ATOM 1599 O O . ALA A 1 194 ? 3.892 -16.179 3.616 1.00 89.19 194 ALA A O 1
ATOM 1600 N N . ARG A 1 195 ? 2.847 -14.200 3.792 1.00 90.31 195 ARG A N 1
ATOM 1601 C CA . ARG A 1 195 ? 1.475 -14.730 3.816 1.00 90.31 195 ARG A CA 1
ATOM 1602 C C . ARG A 1 195 ? 0.815 -14.804 2.439 1.00 90.31 195 ARG A C 1
ATOM 1604 O O . ARG A 1 195 ? -0.326 -15.254 2.372 1.00 90.31 195 ARG A O 1
ATOM 1611 N N . GLY A 1 196 ? 1.485 -14.345 1.380 1.00 86.62 196 GLY A N 1
ATOM 1612 C CA . GLY A 1 196 ? 0.899 -14.239 0.042 1.00 86.62 196 GLY A CA 1
ATOM 1613 C C . GLY A 1 196 ? -0.275 -13.257 -0.017 1.00 86.62 196 GLY A C 1
ATOM 1614 O O . GLY A 1 196 ? -1.221 -13.482 -0.758 1.00 86.62 196 GLY A O 1
ATOM 1615 N N . LEU A 1 197 ? -0.267 -12.213 0.825 1.00 84.75 197 LEU A N 1
ATOM 1616 C CA . LEU A 1 197 ? -1.293 -11.157 0.808 1.00 84.75 197 LEU A CA 1
ATOM 1617 C C . LEU A 1 197 ? -0.954 -10.012 -0.152 1.00 84.75 197 LEU A C 1
ATOM 1619 O O . LEU A 1 197 ? -1.797 -9.148 -0.384 1.00 84.75 197 LEU A O 1
ATOM 1623 N N . LEU A 1 198 ? 0.289 -9.967 -0.625 1.00 79.75 198 LEU A N 1
ATOM 1624 C CA . LEU A 1 198 ? 0.734 -9.061 -1.673 1.00 79.75 198 LEU A CA 1
ATOM 1625 C C . LEU A 1 198 ? 1.000 -9.914 -2.906 1.00 79.75 198 LEU A C 1
ATOM 1627 O O . LEU A 1 198 ? 1.700 -10.925 -2.794 1.00 79.75 198 LEU A O 1
ATOM 1631 N N . ASP A 1 199 ? 0.450 -9.501 -4.042 1.00 66.88 199 ASP A N 1
ATOM 1632 C CA . ASP A 1 199 ? 0.760 -10.117 -5.324 1.00 66.88 199 ASP A CA 1
ATOM 1633 C C . ASP A 1 199 ? 2.248 -9.877 -5.606 1.00 66.88 199 ASP A C 1
ATOM 1635 O O . ASP A 1 199 ? 2.745 -8.748 -5.551 1.00 66.88 199 ASP A O 1
ATOM 1639 N N . GLY A 1 200 ? 2.998 -10.962 -5.790 1.00 68.25 200 GLY A N 1
ATOM 1640 C CA . GLY A 1 200 ? 4.405 -10.881 -6.156 1.00 68.25 200 GLY A CA 1
ATOM 1641 C C . GLY A 1 200 ? 4.560 -10.534 -7.634 1.00 68.25 200 GLY A C 1
ATOM 1642 O O . GLY A 1 200 ? 3.670 -10.780 -8.439 1.00 68.25 200 GLY A O 1
ATOM 1643 N N . ASP A 1 201 ? 5.742 -10.060 -8.024 1.00 75.25 201 ASP A N 1
ATOM 1644 C CA . ASP A 1 201 ? 6.058 -9.832 -9.443 1.00 75.25 201 ASP A CA 1
ATOM 1645 C C . ASP A 1 201 ? 6.349 -11.134 -10.224 1.00 75.25 201 ASP A C 1
ATOM 1647 O O . ASP A 1 201 ? 6.863 -11.087 -11.342 1.00 75.25 201 ASP A O 1
ATOM 1651 N N . GLU A 1 202 ? 6.082 -12.301 -9.629 1.00 79.94 202 GLU A N 1
ATOM 1652 C CA . GLU A 1 202 ? 6.378 -13.614 -10.214 1.00 79.94 202 GLU A CA 1
ATOM 1653 C C . GLU A 1 202 ? 5.552 -13.848 -11.481 1.00 79.94 202 GLU A C 1
ATOM 1655 O O . GLU A 1 202 ? 6.116 -14.204 -12.510 1.00 79.94 202 GLU A O 1
ATOM 1660 N N . GLU A 1 203 ? 4.265 -13.498 -11.463 1.00 79.44 203 GLU A N 1
ATOM 1661 C CA . GLU A 1 203 ? 3.382 -13.597 -12.632 1.00 79.44 203 GLU A CA 1
ATOM 1662 C C . GLU A 1 203 ? 3.881 -12.733 -13.803 1.00 79.44 203 GLU A C 1
ATOM 1664 O O . GLU A 1 203 ? 3.853 -13.152 -14.961 1.00 79.44 203 GLU A O 1
ATOM 1669 N N . TRP A 1 204 ? 4.415 -11.539 -13.516 1.00 84.94 204 TRP A N 1
ATOM 1670 C CA . TRP A 1 204 ? 4.993 -10.650 -14.533 1.00 84.94 204 TRP A CA 1
ATOM 1671 C C . TRP A 1 204 ? 6.290 -11.223 -15.103 1.00 84.94 204 TRP A C 1
ATOM 1673 O O . TRP A 1 204 ? 6.568 -11.089 -16.297 1.00 84.94 204 TRP A O 1
ATOM 1683 N N . HIS A 1 205 ? 7.085 -11.872 -14.253 1.00 88.62 205 HIS A N 1
ATOM 1684 C CA . HIS A 1 205 ? 8.320 -12.530 -14.653 1.00 88.62 205 HIS A CA 1
ATOM 1685 C C . HIS A 1 205 ? 8.053 -13.765 -15.520 1.00 88.62 205 HIS A C 1
ATOM 1687 O O . HIS A 1 205 ? 8.723 -13.956 -16.535 1.00 88.62 205 HIS A O 1
ATOM 1693 N N . GLU A 1 206 ? 7.063 -14.577 -15.157 1.00 83.06 206 GLU A N 1
ATOM 1694 C CA . GLU A 1 206 ? 6.611 -15.731 -15.936 1.00 83.06 206 GLU A CA 1
ATOM 1695 C C . GLU A 1 206 ? 6.034 -15.294 -17.284 1.00 83.06 206 GLU A C 1
ATOM 1697 O O . GLU A 1 206 ? 6.463 -15.808 -18.317 1.00 83.06 206 GLU A O 1
ATOM 1702 N N . ALA A 1 207 ? 5.164 -14.279 -17.304 1.00 85.00 207 ALA A N 1
ATOM 1703 C CA . ALA A 1 207 ? 4.589 -13.742 -18.537 1.00 85.00 207 ALA A CA 1
ATOM 1704 C C . ALA A 1 207 ? 5.667 -13.225 -19.506 1.00 85.00 207 ALA A C 1
ATOM 1706 O O . ALA A 1 207 ? 5.632 -13.521 -20.702 1.00 85.00 207 ALA A O 1
ATOM 1707 N N . MET A 1 208 ? 6.658 -12.486 -18.997 1.00 93.75 208 MET A N 1
ATOM 1708 C CA . MET A 1 208 ? 7.788 -12.012 -19.803 1.00 93.75 208 MET A CA 1
ATOM 1709 C C . MET A 1 208 ? 8.683 -13.162 -20.278 1.00 93.75 208 MET A C 1
ATOM 1711 O O . MET A 1 208 ? 9.161 -13.131 -21.411 1.00 93.75 208 MET A O 1
ATOM 1715 N N . THR A 1 209 ? 8.889 -14.186 -19.446 1.00 94.12 209 THR A N 1
ATOM 1716 C CA . THR A 1 209 ? 9.682 -15.374 -19.794 1.00 94.12 209 THR A CA 1
ATOM 1717 C C . THR A 1 209 ? 9.009 -16.180 -20.898 1.00 94.12 209 THR A C 1
ATOM 1719 O O . THR A 1 209 ? 9.673 -16.569 -21.856 1.00 94.12 209 THR A O 1
ATOM 1722 N N . GLU A 1 210 ? 7.697 -16.397 -20.807 1.00 87.56 210 GLU A N 1
ATOM 1723 C CA . GLU A 1 210 ? 6.923 -17.062 -21.851 1.00 87.56 210 GLU A CA 1
ATOM 1724 C C . GLU A 1 210 ? 6.981 -16.262 -23.156 1.00 87.56 210 GLU A C 1
ATOM 1726 O O . GLU A 1 210 ? 7.348 -16.810 -24.198 1.00 87.56 210 GLU A O 1
ATOM 1731 N N . ALA A 1 211 ? 6.696 -14.957 -23.100 1.00 93.50 211 ALA A N 1
ATOM 1732 C CA . ALA A 1 211 ? 6.725 -14.087 -24.272 1.00 93.50 211 ALA A CA 1
ATOM 1733 C C . ALA A 1 211 ? 8.108 -14.054 -24.937 1.00 93.50 211 ALA A C 1
ATOM 1735 O O . ALA A 1 211 ? 8.192 -14.111 -26.161 1.00 93.50 211 ALA A O 1
ATOM 1736 N N . ALA A 1 212 ? 9.196 -14.044 -24.162 1.00 94.81 212 ALA A N 1
ATOM 1737 C CA . ALA A 1 212 ? 10.558 -14.036 -24.695 1.00 94.81 212 ALA A CA 1
ATOM 1738 C C . ALA A 1 212 ? 10.896 -15.269 -25.559 1.00 94.81 212 ALA A C 1
ATOM 1740 O O . ALA A 1 212 ? 11.853 -15.223 -26.328 1.00 94.81 212 ALA A O 1
ATOM 1741 N N . THR A 1 213 ? 10.123 -16.361 -25.478 1.00 93.19 213 THR A N 1
ATOM 1742 C CA . THR A 1 213 ? 10.348 -17.554 -26.315 1.00 93.19 213 THR A CA 1
ATOM 1743 C C . THR A 1 213 ? 9.825 -17.423 -27.748 1.00 93.19 213 THR A C 1
ATOM 1745 O O . THR A 1 213 ? 10.285 -18.157 -28.625 1.00 93.19 213 THR A O 1
ATOM 1748 N N . TRP A 1 214 ? 8.874 -16.518 -28.007 1.00 93.19 214 TRP A N 1
ATOM 1749 C CA . TRP A 1 214 ? 8.197 -16.423 -29.309 1.00 93.19 214 TRP A CA 1
ATOM 1750 C C . TRP A 1 214 ? 7.969 -14.993 -29.817 1.00 93.19 214 TRP A C 1
ATOM 1752 O O . TRP A 1 214 ? 7.782 -14.804 -31.020 1.00 93.19 214 TRP A O 1
ATOM 1762 N N . ALA A 1 215 ? 7.960 -13.989 -28.942 1.00 93.88 215 ALA A N 1
ATOM 1763 C CA . ALA A 1 215 ? 7.711 -12.601 -29.304 1.00 93.88 215 ALA A CA 1
ATOM 1764 C C . ALA A 1 215 ? 8.951 -11.946 -29.924 1.00 93.88 215 ALA A C 1
ATOM 1766 O O . ALA A 1 215 ? 10.093 -12.270 -29.601 1.00 93.88 215 ALA A O 1
ATOM 1767 N N . THR A 1 216 ? 8.725 -10.968 -30.801 1.00 97.38 216 THR A N 1
ATOM 1768 C CA . THR A 1 216 ? 9.815 -10.107 -31.281 1.00 97.38 216 THR A CA 1
ATOM 1769 C C . THR A 1 216 ? 10.289 -9.157 -30.172 1.00 97.38 216 THR A C 1
ATOM 1771 O O . THR A 1 216 ? 9.485 -8.792 -29.309 1.00 97.38 216 THR A O 1
ATOM 1774 N N . PRO A 1 217 ? 11.543 -8.664 -30.204 1.00 97.69 217 PRO A N 1
ATOM 1775 C CA . PRO A 1 217 ? 12.032 -7.705 -29.209 1.00 97.69 217 PRO A CA 1
ATOM 1776 C C . PRO A 1 217 ? 11.158 -6.448 -29.081 1.00 97.69 217 PRO A C 1
ATOM 1778 O O . PRO A 1 217 ? 10.940 -5.962 -27.974 1.00 97.69 217 PRO A O 1
ATOM 1781 N N . GLN A 1 218 ? 10.585 -5.961 -30.189 1.00 96.06 218 GLN A N 1
ATOM 1782 C CA . GLN A 1 218 ? 9.619 -4.859 -30.170 1.00 96.06 218 GLN A CA 1
ATOM 1783 C C . GLN A 1 218 ? 8.358 -5.204 -29.367 1.00 96.06 218 GLN A C 1
ATOM 1785 O O . GLN A 1 218 ? 7.977 -4.445 -28.481 1.00 96.06 218 GLN A O 1
ATOM 1790 N N . GLN A 1 219 ? 7.734 -6.352 -29.639 1.00 95.88 219 GLN A N 1
ATOM 1791 C CA . GLN A 1 219 ? 6.553 -6.805 -28.895 1.00 95.88 219 GLN A CA 1
ATOM 1792 C C . GLN A 1 219 ? 6.876 -7.053 -27.417 1.00 95.88 219 GLN A C 1
ATOM 1794 O O . GLN A 1 219 ? 6.042 -6.804 -26.551 1.00 95.88 219 GLN A O 1
ATOM 1799 N N . LEU A 1 220 ? 8.095 -7.506 -27.113 1.00 97.31 220 LEU A N 1
ATOM 1800 C CA . LEU A 1 220 ? 8.545 -7.700 -25.740 1.00 97.31 220 LEU A CA 1
ATOM 1801 C C . LEU A 1 220 ? 8.701 -6.358 -24.998 1.00 97.31 220 LEU A C 1
ATOM 1803 O O . LEU A 1 220 ? 8.322 -6.266 -23.832 1.00 97.31 220 LEU A O 1
ATOM 1807 N N . ARG A 1 221 ? 9.173 -5.298 -25.677 1.00 97.81 221 ARG A N 1
ATOM 1808 C CA . ARG A 1 221 ? 9.166 -3.921 -25.141 1.00 97.81 221 ARG A CA 1
ATOM 1809 C C . ARG A 1 221 ? 7.743 -3.405 -24.906 1.00 97.81 221 ARG A C 1
ATOM 1811 O O . ARG A 1 221 ? 7.485 -2.803 -23.867 1.00 97.81 221 ARG A O 1
ATOM 1818 N N . GLU A 1 222 ? 6.818 -3.660 -25.831 1.00 96.31 222 GLU A N 1
ATOM 1819 C CA . GLU A 1 222 ? 5.398 -3.298 -25.681 1.00 96.31 222 GLU A CA 1
ATOM 1820 C C . GLU A 1 222 ? 4.757 -4.007 -24.477 1.00 96.31 222 GLU A C 1
ATOM 1822 O O . GLU A 1 222 ? 4.085 -3.358 -23.674 1.00 96.31 222 GLU A O 1
ATOM 1827 N N . LEU A 1 223 ? 5.015 -5.309 -24.300 1.00 95.38 223 LEU A N 1
ATOM 1828 C CA . LEU A 1 223 ? 4.550 -6.071 -23.139 1.00 95.38 223 LEU A CA 1
ATOM 1829 C C . LEU A 1 223 ? 5.141 -5.529 -21.834 1.00 95.38 223 LEU A C 1
ATOM 1831 O O . LEU A 1 223 ? 4.405 -5.316 -20.874 1.00 95.38 223 LEU A O 1
ATOM 1835 N N . PHE A 1 224 ? 6.447 -5.256 -21.803 1.00 96.56 224 PHE A N 1
ATOM 1836 C CA . PHE A 1 224 ? 7.103 -4.664 -20.640 1.00 96.56 224 PHE A CA 1
ATOM 1837 C C . PHE A 1 224 ? 6.440 -3.340 -20.231 1.00 96.56 224 PHE A C 1
ATOM 1839 O O . PHE A 1 224 ? 6.122 -3.145 -19.061 1.00 96.56 224 PHE A O 1
ATOM 1846 N N . VAL A 1 225 ? 6.156 -2.456 -21.193 1.00 95.75 225 VAL A N 1
ATOM 1847 C CA . VAL A 1 225 ? 5.466 -1.182 -20.934 1.00 95.75 225 VAL A CA 1
ATOM 1848 C C . VAL A 1 225 ? 4.026 -1.396 -20.476 1.00 95.75 225 VAL A C 1
ATOM 1850 O O . VAL A 1 225 ? 3.600 -0.754 -19.519 1.00 95.75 225 VAL A O 1
ATOM 1853 N N . MET A 1 226 ? 3.291 -2.326 -21.090 1.00 91.38 226 MET A N 1
ATOM 1854 C CA . MET A 1 226 ? 1.939 -2.689 -20.652 1.00 91.38 226 MET A CA 1
ATOM 1855 C C . MET A 1 226 ? 1.916 -3.126 -19.185 1.00 91.38 226 MET A C 1
ATOM 1857 O O . MET A 1 226 ? 1.061 -2.666 -18.430 1.00 91.38 226 MET A O 1
ATOM 1861 N N . LEU A 1 227 ? 2.875 -3.961 -18.771 1.00 90.12 227 LEU A N 1
ATOM 1862 C CA . LEU A 1 227 ? 3.020 -4.382 -17.379 1.00 90.12 227 LEU A CA 1
ATOM 1863 C C . LEU A 1 227 ? 3.330 -3.185 -16.471 1.00 90.12 227 LEU A C 1
ATOM 1865 O O . LEU A 1 227 ? 2.673 -3.016 -15.455 1.00 90.12 227 LEU A O 1
ATOM 1869 N N . LEU A 1 228 ? 4.256 -2.299 -16.847 1.00 90.94 228 LEU A N 1
ATOM 1870 C CA . LEU A 1 228 ? 4.584 -1.117 -16.036 1.00 90.94 228 LEU A CA 1
ATOM 1871 C C . LEU A 1 228 ? 3.428 -0.122 -15.865 1.00 90.94 228 LEU A C 1
ATOM 1873 O O . LEU A 1 228 ? 3.374 0.584 -14.857 1.00 90.94 228 LEU A O 1
ATOM 1877 N N . VAL A 1 229 ? 2.563 0.008 -16.871 1.00 88.69 229 VAL A N 1
ATOM 1878 C CA . VAL A 1 229 ? 1.469 0.990 -16.872 1.00 88.69 229 VAL A CA 1
ATOM 1879 C C . VAL A 1 229 ? 0.218 0.433 -16.198 1.00 88.69 229 VAL A C 1
ATOM 1881 O O . VAL A 1 229 ? -0.486 1.173 -15.508 1.00 88.69 229 VAL A O 1
ATOM 1884 N N . HIS A 1 230 ? -0.086 -0.847 -16.414 1.00 84.31 230 HIS A N 1
ATOM 1885 C CA . HIS A 1 230 ? -1.368 -1.438 -16.023 1.00 84.31 230 HIS A CA 1
ATOM 1886 C C . HIS A 1 230 ? -1.282 -2.427 -14.866 1.00 84.31 230 HIS A C 1
ATOM 1888 O O . HIS A 1 230 ? -2.309 -2.704 -14.246 1.00 84.31 230 HIS A O 1
ATOM 1894 N N . CYS A 1 231 ? -0.093 -2.938 -14.563 1.00 77.88 231 CYS A N 1
ATOM 1895 C CA . CYS A 1 231 ? 0.133 -3.827 -13.436 1.00 77.88 231 CYS A CA 1
ATOM 1896 C C . CYS A 1 231 ? 0.879 -3.044 -12.349 1.00 77.88 231 CYS A C 1
ATOM 1898 O O . CYS A 1 231 ? 1.798 -2.277 -12.634 1.00 77.88 231 CYS A O 1
ATOM 1900 N N . GLU A 1 232 ? 0.482 -3.202 -11.087 1.00 75.44 232 GLU A N 1
ATOM 1901 C CA . GLU A 1 232 ? 1.173 -2.588 -9.944 1.00 75.44 232 GLU A CA 1
ATOM 1902 C C . GLU A 1 232 ? 2.497 -3.332 -9.672 1.00 75.44 232 GLU A C 1
ATOM 1904 O O . GLU A 1 232 ? 2.661 -3.992 -8.650 1.00 75.44 232 GLU A O 1
ATOM 1909 N N . VAL A 1 233 ? 3.438 -3.269 -10.625 1.00 80.81 233 VAL A N 1
ATOM 1910 C CA . VAL A 1 233 ? 4.735 -3.954 -10.554 1.00 80.81 233 VAL A CA 1
ATOM 1911 C C . VAL A 1 233 ? 5.520 -3.407 -9.364 1.00 80.81 233 VAL A C 1
ATOM 1913 O O . VAL A 1 233 ? 5.906 -2.237 -9.336 1.00 80.81 233 VAL A O 1
ATOM 1916 N N . SER A 1 234 ? 5.783 -4.271 -8.388 1.00 77.69 234 SER A N 1
ATOM 1917 C CA . SER A 1 234 ? 6.424 -3.909 -7.124 1.00 77.69 234 SER A CA 1
ATOM 1918 C C . SER A 1 234 ? 7.902 -3.556 -7.305 1.00 77.69 234 SER A C 1
ATOM 1920 O O . SER A 1 234 ? 8.448 -2.734 -6.570 1.00 77.69 234 SER A O 1
ATOM 1922 N N . SER A 1 235 ? 8.579 -4.175 -8.276 1.00 83.00 235 SER A N 1
ATOM 1923 C CA . SER A 1 235 ? 9.998 -3.973 -8.560 1.00 83.00 235 SER A CA 1
ATOM 1924 C C . SER A 1 235 ? 10.298 -3.925 -10.068 1.00 83.00 235 SER A C 1
ATOM 1926 O O . SER A 1 235 ? 10.880 -4.862 -10.629 1.00 83.00 235 SER A O 1
ATOM 1928 N N . PRO A 1 236 ? 10.002 -2.791 -10.735 1.00 88.94 236 PRO A N 1
ATOM 1929 C CA . PRO A 1 236 ? 10.300 -2.585 -12.156 1.00 88.94 236 PRO A CA 1
ATOM 1930 C C . PRO A 1 236 ? 11.762 -2.865 -12.532 1.00 88.94 236 PRO A C 1
ATOM 1932 O O . PRO A 1 236 ? 12.045 -3.428 -13.588 1.00 88.94 236 PRO A O 1
ATOM 1935 N N . LEU A 1 237 ? 12.704 -2.524 -11.643 1.00 90.81 237 LEU A N 1
ATOM 1936 C CA . LEU A 1 237 ? 14.136 -2.746 -11.851 1.00 90.81 237 LEU A CA 1
ATOM 1937 C C . LEU A 1 237 ? 14.501 -4.233 -11.949 1.00 90.81 237 LEU A C 1
ATOM 1939 O O . LEU A 1 237 ? 15.352 -4.600 -12.759 1.00 90.81 237 LEU A O 1
ATOM 1943 N N . LYS A 1 238 ? 13.876 -5.101 -11.144 1.00 90.56 238 LYS A N 1
ATOM 1944 C CA . LYS A 1 238 ? 14.118 -6.549 -11.230 1.00 90.56 238 LYS A CA 1
ATOM 1945 C C . LYS A 1 238 ? 13.655 -7.097 -12.574 1.00 90.56 238 LYS A C 1
ATOM 1947 O O . LYS A 1 238 ? 14.387 -7.869 -13.188 1.00 90.56 238 LYS A O 1
ATOM 1952 N N . LEU A 1 239 ? 12.485 -6.658 -13.037 1.00 92.19 239 LEU A N 1
ATOM 1953 C CA . LEU A 1 239 ? 11.938 -7.054 -14.331 1.00 92.19 239 LEU A CA 1
ATOM 1954 C C . LEU A 1 239 ? 12.828 -6.554 -15.482 1.00 92.19 239 LEU A C 1
ATOM 1956 O O . LEU A 1 239 ? 13.205 -7.333 -16.353 1.00 92.19 239 LEU A O 1
ATOM 1960 N N . TRP A 1 240 ? 13.265 -5.290 -15.436 1.00 95.88 240 TRP A N 1
ATOM 1961 C CA . TRP A 1 240 ? 14.217 -4.735 -16.403 1.00 95.88 240 TRP A CA 1
ATOM 1962 C C . TRP A 1 240 ? 15.516 -5.545 -16.470 1.00 95.88 240 TRP A C 1
ATOM 1964 O O . TRP A 1 240 ? 15.923 -5.982 -17.545 1.00 95.88 240 TRP A O 1
ATOM 1974 N N . ASN A 1 241 ? 16.155 -5.785 -15.321 1.00 95.38 241 ASN A N 1
ATOM 1975 C CA . ASN A 1 241 ? 17.437 -6.488 -15.250 1.00 95.38 241 ASN A CA 1
ATOM 1976 C C . ASN A 1 241 ? 17.369 -7.910 -15.821 1.00 95.38 241 ASN A C 1
ATOM 1978 O O . ASN A 1 241 ? 18.372 -8.394 -16.343 1.00 95.38 241 ASN A O 1
ATOM 1982 N N . ALA A 1 242 ? 16.207 -8.558 -15.736 1.00 95.50 242 ALA A N 1
ATOM 1983 C CA . ALA A 1 242 ? 15.991 -9.889 -16.280 1.00 95.50 242 ALA A CA 1
ATOM 1984 C C . ALA A 1 242 ? 15.828 -9.905 -17.810 1.00 95.50 242 ALA A C 1
ATOM 1986 O O . ALA A 1 242 ? 16.348 -10.810 -18.458 1.00 95.50 242 ALA A O 1
ATOM 1987 N N . PHE A 1 243 ? 15.147 -8.909 -18.392 1.00 96.88 243 PHE A N 1
ATOM 1988 C CA . PHE A 1 243 ? 14.673 -8.991 -19.783 1.00 96.88 243 PHE A CA 1
ATOM 1989 C C . PHE A 1 243 ? 15.259 -7.955 -20.748 1.00 96.88 243 PHE A C 1
ATOM 1991 O O . PHE A 1 243 ? 15.027 -8.070 -21.951 1.00 96.88 243 PHE A O 1
ATOM 1998 N N . TRP A 1 244 ? 16.039 -6.966 -20.288 1.00 96.69 244 TRP A N 1
ATOM 1999 C CA . TRP A 1 244 ? 16.553 -5.909 -21.175 1.00 96.69 244 TRP A CA 1
ATOM 2000 C C . TRP A 1 244 ? 17.354 -6.452 -22.363 1.00 96.69 244 TRP A C 1
ATOM 2002 O O . TRP A 1 244 ? 17.272 -5.890 -23.450 1.00 96.69 244 TRP A O 1
ATOM 2012 N N . LYS A 1 245 ? 18.086 -7.562 -22.184 1.00 96.88 245 LYS A N 1
ATOM 2013 C CA . LYS A 1 245 ? 18.853 -8.192 -23.267 1.00 96.88 245 LYS A CA 1
ATOM 2014 C C . LYS A 1 245 ? 17.937 -8.670 -24.384 1.00 96.88 245 LYS A C 1
ATOM 2016 O O . LYS A 1 245 ? 18.128 -8.240 -25.517 1.00 96.88 245 LYS A O 1
ATOM 2021 N N . CYS A 1 246 ? 16.910 -9.449 -24.046 1.00 97.19 246 CYS A N 1
ATOM 2022 C CA . CYS A 1 246 ? 15.897 -9.927 -24.989 1.00 97.19 246 CYS A CA 1
ATOM 2023 C C . CYS A 1 246 ? 15.167 -8.760 -25.668 1.00 97.19 246 CYS A C 1
ATOM 2025 O O . CYS A 1 246 ? 14.944 -8.760 -26.874 1.00 97.19 246 CYS A O 1
ATOM 2027 N N . MET A 1 247 ? 14.865 -7.706 -24.905 1.00 97.81 247 MET A N 1
ATOM 2028 C CA . MET A 1 247 ? 14.270 -6.476 -25.430 1.00 97.81 247 MET A CA 1
ATOM 2029 C C . MET A 1 247 ? 15.214 -5.648 -26.309 1.00 97.81 247 MET A C 1
ATOM 2031 O O . MET A 1 247 ? 14.752 -4.679 -26.896 1.00 97.81 247 MET A O 1
ATOM 2035 N N . SER A 1 248 ? 16.505 -5.968 -26.399 1.00 97.00 248 SER A N 1
ATOM 2036 C CA . SER A 1 248 ? 17.499 -5.178 -27.143 1.00 97.00 248 SER A CA 1
ATOM 2037 C C . SER A 1 248 ? 18.039 -5.874 -28.396 1.00 97.00 248 SER A C 1
ATOM 2039 O O . SER A 1 248 ? 18.819 -5.280 -29.136 1.00 97.00 248 SER A O 1
ATOM 2041 N N . GLU A 1 249 ? 17.643 -7.124 -28.657 1.00 95.94 249 GLU A N 1
ATOM 2042 C CA . GLU A 1 249 ? 18.275 -7.973 -29.682 1.00 95.94 249 GLU A CA 1
ATOM 2043 C C . GLU A 1 249 ? 18.176 -7.404 -31.108 1.00 95.94 249 GLU A C 1
ATOM 2045 O O . GLU A 1 249 ? 19.061 -7.623 -31.935 1.00 95.94 249 GLU A O 1
ATOM 2050 N N . ASP A 1 250 ? 17.127 -6.635 -31.406 1.00 95.31 250 ASP A N 1
ATOM 2051 C CA . ASP A 1 250 ? 16.917 -6.001 -32.710 1.00 95.31 250 ASP A CA 1
ATOM 2052 C C . ASP A 1 250 ? 17.630 -4.646 -32.864 1.00 95.31 250 ASP A C 1
ATOM 2054 O O . ASP A 1 250 ? 17.790 -4.169 -33.991 1.00 95.31 250 ASP A O 1
ATOM 2058 N N . ILE A 1 251 ? 18.101 -4.035 -31.772 1.00 92.75 251 ILE A N 1
ATOM 2059 C CA . ILE A 1 251 ? 18.638 -2.666 -31.751 1.00 92.75 251 ILE A CA 1
ATOM 2060 C C . ILE A 1 251 ? 19.851 -2.528 -32.680 1.00 92.75 251 ILE A C 1
ATOM 2062 O O . ILE A 1 251 ? 19.895 -1.610 -33.500 1.00 92.75 251 ILE A O 1
ATOM 2066 N N . VAL A 1 252 ? 20.830 -3.442 -32.609 1.00 90.94 252 VAL A N 1
ATOM 2067 C CA . VAL A 1 252 ? 22.039 -3.372 -33.460 1.00 90.94 252 VAL A CA 1
ATOM 2068 C C . VAL A 1 252 ? 21.659 -3.414 -34.937 1.00 90.94 252 VAL A C 1
ATOM 2070 O O . VAL A 1 252 ? 22.155 -2.625 -35.743 1.00 90.94 252 VAL A O 1
ATOM 2073 N N . TYR A 1 253 ? 20.743 -4.313 -35.300 1.00 89.75 253 TYR A N 1
ATOM 2074 C CA . TYR A 1 253 ? 20.263 -4.448 -36.671 1.00 89.75 253 TYR A CA 1
ATOM 2075 C C . TYR A 1 253 ? 19.543 -3.180 -37.150 1.00 89.75 253 TYR A C 1
ATOM 2077 O O . TYR A 1 253 ? 19.794 -2.713 -38.266 1.00 89.75 253 TYR A O 1
ATOM 2085 N N . GLN A 1 254 ? 18.690 -2.593 -36.307 1.00 86.38 254 GLN A N 1
ATOM 2086 C CA . GLN A 1 254 ? 18.016 -1.332 -36.607 1.00 86.38 254 GLN A CA 1
ATOM 2087 C C . GLN A 1 254 ? 19.023 -0.194 -36.825 1.00 86.38 254 GLN A C 1
ATOM 2089 O O . GLN A 1 254 ? 18.936 0.504 -37.835 1.00 86.38 254 GLN A O 1
ATOM 2094 N N . GLN A 1 255 ? 20.027 -0.050 -35.953 1.00 83.50 255 GLN A N 1
ATOM 2095 C CA . GLN A 1 255 ? 21.043 0.998 -36.085 1.00 83.50 255 GLN A CA 1
ATOM 2096 C C . GLN A 1 255 ? 21.914 0.819 -37.336 1.00 83.50 255 GLN A C 1
ATOM 2098 O O . GLN A 1 255 ? 22.134 1.782 -38.070 1.00 83.50 255 GLN A O 1
ATOM 2103 N N . ARG A 1 256 ? 22.336 -0.412 -37.660 1.00 85.25 256 ARG A N 1
ATOM 2104 C CA . ARG A 1 256 ? 23.058 -0.711 -38.914 1.00 85.25 256 ARG A CA 1
ATOM 2105 C C . ARG A 1 256 ? 22.255 -0.299 -40.147 1.00 85.25 256 ARG A C 1
ATOM 2107 O O . ARG A 1 256 ? 22.815 0.283 -41.076 1.00 85.25 256 ARG A O 1
ATOM 2114 N N . ARG A 1 257 ? 20.944 -0.574 -40.153 1.00 83.19 257 ARG A N 1
ATOM 2115 C CA . ARG A 1 257 ? 20.035 -0.173 -41.240 1.00 83.19 257 ARG A CA 1
ATOM 2116 C C . ARG A 1 257 ? 19.855 1.335 -41.338 1.00 83.19 257 ARG A C 1
ATOM 2118 O O . ARG A 1 257 ? 19.798 1.851 -42.447 1.00 83.19 257 ARG A O 1
ATOM 2125 N N . LEU A 1 258 ? 19.741 2.029 -40.209 1.00 77.75 258 LEU A N 1
ATOM 2126 C CA . LEU A 1 258 ? 19.576 3.483 -40.180 1.00 77.75 258 LEU A CA 1
ATOM 2127 C C . LEU A 1 258 ? 20.842 4.209 -40.651 1.00 77.75 258 LEU A C 1
ATOM 2129 O O . LEU A 1 258 ? 20.751 5.172 -41.408 1.00 77.75 258 LEU A O 1
ATOM 2133 N N . LEU A 1 259 ? 22.017 3.730 -40.235 1.00 76.88 259 LEU A N 1
ATOM 2134 C CA . LEU A 1 259 ? 23.308 4.349 -40.546 1.00 76.88 259 LEU A CA 1
ATOM 2135 C C . LEU A 1 259 ? 23.914 3.876 -41.878 1.00 76.88 259 LEU A C 1
ATOM 2137 O O . LEU A 1 259 ? 24.907 4.449 -42.322 1.00 76.88 259 LEU A O 1
ATOM 2141 N N . ASN A 1 260 ? 23.346 2.842 -42.516 1.00 76.38 260 ASN A N 1
ATOM 2142 C CA . ASN A 1 260 ? 23.924 2.160 -43.684 1.00 76.38 260 ASN A CA 1
ATOM 2143 C C . ASN A 1 260 ? 25.395 1.738 -43.467 1.00 76.38 260 ASN A C 1
ATOM 2145 O O . ASN A 1 260 ? 26.212 1.777 -44.387 1.00 76.38 260 ASN A O 1
ATOM 2149 N N . PHE A 1 261 ? 25.732 1.322 -42.243 1.00 78.38 261 PHE A N 1
ATOM 2150 C CA . PHE A 1 261 ? 27.079 0.902 -41.857 1.00 78.38 261 PHE A CA 1
ATOM 2151 C C . PHE A 1 261 ? 27.029 -0.504 -41.251 1.00 78.38 261 PHE A C 1
ATOM 2153 O O . PHE A 1 261 ? 26.462 -0.704 -40.179 1.00 78.38 261 PHE A O 1
ATOM 2160 N N . THR A 1 262 ? 27.577 -1.497 -41.956 1.00 72.88 262 THR A N 1
ATOM 2161 C CA . THR A 1 262 ? 27.431 -2.924 -41.606 1.00 72.88 262 THR A CA 1
ATOM 2162 C C . THR A 1 262 ? 28.317 -3.370 -40.448 1.00 72.88 262 THR A C 1
ATOM 2164 O O . THR A 1 262 ? 27.926 -4.277 -39.718 1.00 72.88 262 THR A O 1
ATOM 2167 N N . ASP A 1 263 ? 29.448 -2.696 -40.235 1.00 77.50 263 ASP A N 1
ATOM 2168 C CA . ASP A 1 263 ? 30.435 -3.029 -39.196 1.00 77.50 263 ASP A CA 1
ATOM 2169 C C . ASP A 1 263 ? 30.190 -2.262 -37.883 1.00 77.50 263 ASP A C 1
ATOM 2171 O O . ASP A 1 263 ? 31.093 -2.075 -37.070 1.00 77.50 263 ASP A O 1
ATOM 2175 N N . TYR A 1 264 ? 28.962 -1.777 -37.675 1.00 76.56 264 TYR A N 1
ATOM 2176 C CA . TYR A 1 264 ? 28.575 -1.083 -36.450 1.00 76.56 264 TYR A CA 1
ATOM 2177 C C . TYR A 1 264 ? 28.217 -2.087 -35.354 1.00 76.56 264 TYR A C 1
ATOM 2179 O O . TYR A 1 264 ? 27.335 -2.919 -35.560 1.00 76.56 264 TYR A O 1
ATOM 2187 N N . ASP A 1 265 ? 28.847 -2.014 -34.188 1.00 83.12 265 ASP A N 1
ATOM 2188 C CA . ASP A 1 265 ? 28.476 -2.831 -33.032 1.00 83.12 265 ASP A CA 1
ATOM 2189 C C . ASP A 1 265 ? 28.307 -1.953 -31.794 1.00 83.12 265 ASP A C 1
ATOM 2191 O O . ASP A 1 265 ? 28.895 -0.872 -31.716 1.00 83.12 265 ASP A O 1
ATOM 2195 N N . LEU A 1 266 ? 27.468 -2.396 -30.861 1.00 85.06 266 LEU A N 1
ATOM 2196 C CA . LEU A 1 266 ? 27.079 -1.619 -29.686 1.00 85.06 266 LEU A CA 1
ATOM 2197 C C . LEU A 1 266 ? 27.481 -2.344 -28.406 1.00 85.06 266 LEU A C 1
ATOM 2199 O O . LEU A 1 266 ? 27.281 -3.548 -28.267 1.00 85.06 266 LEU A O 1
ATOM 2203 N N . SER A 1 267 ? 28.004 -1.595 -27.440 1.00 89.12 267 SER A N 1
ATOM 2204 C CA . SER A 1 267 ? 28.237 -2.096 -26.086 1.00 89.12 267 SER A CA 1
ATOM 2205 C C . SER A 1 267 ? 26.923 -2.327 -25.329 1.00 89.12 267 SER A C 1
ATOM 2207 O O . SER A 1 267 ? 25.912 -1.683 -25.609 1.00 89.12 267 SER A O 1
ATOM 2209 N N . ASP A 1 268 ? 26.947 -3.167 -24.288 1.00 90.81 268 ASP A N 1
ATOM 2210 C CA . ASP A 1 268 ? 25.798 -3.397 -23.391 1.00 90.81 268 ASP A CA 1
ATOM 2211 C C . ASP A 1 268 ? 25.216 -2.090 -22.818 1.00 90.81 268 ASP A C 1
ATOM 2213 O O . ASP A 1 268 ? 24.010 -1.982 -22.595 1.00 90.81 268 ASP A O 1
ATOM 2217 N N . VAL A 1 269 ? 26.065 -1.083 -22.585 1.00 88.44 269 VAL A N 1
ATOM 2218 C CA . VAL A 1 269 ? 25.632 0.235 -22.101 1.00 88.44 269 VAL A CA 1
ATOM 2219 C C . VAL A 1 269 ? 24.842 0.972 -23.181 1.00 88.44 269 VAL A C 1
ATOM 2221 O O . VAL A 1 269 ? 23.794 1.544 -22.892 1.00 88.44 269 VAL A O 1
ATOM 2224 N N . GLU A 1 270 ? 25.317 0.952 -24.426 1.00 86.19 270 GLU A N 1
ATOM 2225 C CA . GLU A 1 270 ? 24.624 1.585 -25.550 1.00 86.19 270 GLU A CA 1
ATOM 2226 C C . GLU A 1 270 ? 23.321 0.856 -25.885 1.00 86.19 270 GLU A C 1
ATOM 2228 O O . GLU A 1 270 ? 22.302 1.513 -26.085 1.00 86.19 270 GLU A O 1
ATOM 2233 N N . LEU A 1 271 ? 23.314 -0.481 -25.860 1.00 91.62 271 LEU A N 1
ATOM 2234 C CA . LEU A 1 271 ? 22.104 -1.286 -26.043 1.00 91.62 271 LEU A CA 1
ATOM 2235 C C . LEU A 1 271 ? 21.028 -0.935 -25.019 1.00 91.62 271 LEU A C 1
ATOM 2237 O O . LEU A 1 271 ? 19.878 -0.708 -25.397 1.00 91.62 271 LEU A O 1
ATOM 2241 N N . GLN A 1 272 ? 21.393 -0.825 -23.740 1.00 92.56 272 GLN A N 1
ATOM 2242 C CA . GLN A 1 272 ? 20.455 -0.399 -22.704 1.00 92.56 272 GLN A CA 1
ATOM 2243 C 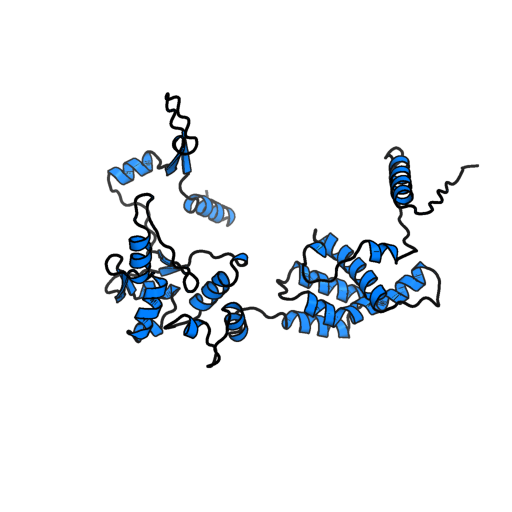C . GLN A 1 272 ? 19.930 1.015 -22.959 1.00 92.56 272 GLN A C 1
ATOM 2245 O O . GLN A 1 272 ? 18.732 1.234 -22.826 1.00 92.56 272 GLN A O 1
ATOM 2250 N N . ILE A 1 273 ? 20.781 1.962 -23.372 1.00 88.94 273 ILE A N 1
ATOM 2251 C CA . ILE A 1 273 ? 20.352 3.334 -23.688 1.00 88.94 273 ILE A CA 1
ATOM 2252 C C . ILE A 1 273 ? 19.339 3.345 -24.838 1.00 88.94 273 ILE A C 1
ATOM 2254 O O . ILE A 1 273 ? 18.271 3.933 -24.691 1.00 88.94 273 ILE A O 1
ATOM 2258 N N . TYR A 1 274 ? 19.636 2.687 -25.961 1.00 88.56 274 TYR A N 1
ATOM 2259 C CA . TYR A 1 274 ? 18.707 2.623 -27.094 1.00 88.56 274 TYR A CA 1
ATOM 2260 C C . TYR A 1 274 ? 17.401 1.910 -26.718 1.00 88.56 274 TYR A C 1
ATOM 2262 O O . TYR A 1 274 ? 16.323 2.376 -27.073 1.00 88.56 274 TYR A O 1
ATOM 2270 N N . THR A 1 275 ? 17.477 0.833 -25.934 1.00 94.06 275 THR A N 1
ATOM 2271 C CA . THR A 1 275 ? 16.287 0.114 -25.451 1.00 94.06 275 THR A CA 1
ATOM 2272 C C . THR A 1 275 ? 15.432 0.997 -24.539 1.00 94.06 275 THR A C 1
ATOM 2274 O O . THR A 1 275 ? 14.213 1.020 -24.678 1.00 94.06 275 THR A O 1
ATOM 2277 N N . LEU A 1 276 ? 16.050 1.770 -23.639 1.00 93.25 276 LEU A N 1
ATOM 2278 C CA . LEU A 1 276 ? 15.347 2.730 -22.780 1.00 93.25 276 LEU A CA 1
ATOM 2279 C C . LEU A 1 276 ? 14.688 3.853 -23.587 1.00 93.25 276 LEU A C 1
ATOM 2281 O O . LEU A 1 276 ? 13.622 4.312 -23.197 1.00 93.25 276 LEU A O 1
ATOM 2285 N N . ILE A 1 277 ? 15.281 4.286 -24.705 1.00 88.19 277 ILE A N 1
ATOM 2286 C CA . ILE A 1 277 ? 14.653 5.265 -25.607 1.00 88.19 277 ILE A CA 1
ATOM 2287 C C . ILE A 1 277 ? 13.370 4.694 -26.207 1.00 88.19 277 ILE A C 1
ATOM 2289 O O . ILE A 1 277 ? 12.335 5.352 -26.152 1.00 88.19 277 ILE A O 1
ATOM 2293 N N . GLU A 1 278 ? 13.413 3.468 -26.727 1.00 91.44 278 GLU A N 1
ATOM 2294 C CA . GLU A 1 278 ? 12.220 2.801 -27.265 1.00 91.44 278 GLU A CA 1
ATOM 2295 C C . GLU A 1 278 ? 11.137 2.623 -26.186 1.00 91.44 278 GLU A C 1
ATOM 2297 O O . GLU A 1 278 ? 9.957 2.870 -26.435 1.00 91.44 278 GLU A O 1
ATOM 2302 N N . VAL A 1 279 ? 11.529 2.266 -24.959 1.00 94.44 279 VAL A N 1
ATOM 2303 C CA . VAL A 1 279 ? 10.607 2.161 -23.816 1.00 94.44 279 VAL A CA 1
ATOM 2304 C C . VAL A 1 279 ? 10.014 3.522 -23.425 1.00 94.44 279 VAL A C 1
ATOM 2306 O O . VAL A 1 279 ? 8.814 3.597 -23.182 1.00 94.44 279 VAL A O 1
ATOM 2309 N N . GLU A 1 280 ? 10.799 4.605 -23.404 1.00 92.31 280 GLU A N 1
ATOM 2310 C CA . GLU A 1 280 ? 10.302 5.968 -23.141 1.00 92.31 280 GLU A CA 1
ATOM 2311 C C . GLU A 1 280 ? 9.265 6.389 -24.195 1.00 92.31 280 GLU A C 1
ATOM 2313 O O . GLU A 1 280 ? 8.210 6.922 -23.855 1.00 92.31 280 GLU A O 1
ATOM 2318 N N . LEU A 1 281 ? 9.527 6.100 -25.476 1.00 87.50 281 LEU A N 1
ATOM 2319 C CA . LEU A 1 281 ? 8.596 6.393 -26.571 1.00 87.50 281 LEU A CA 1
ATOM 2320 C C . LEU A 1 281 ? 7.270 5.639 -26.424 1.00 87.50 281 LEU A C 1
ATOM 2322 O O . LEU A 1 281 ? 6.211 6.207 -26.693 1.00 87.50 281 LEU A O 1
ATOM 2326 N N . LEU A 1 282 ? 7.319 4.378 -25.994 1.00 91.31 282 LEU A N 1
ATOM 2327 C CA . LEU A 1 282 ? 6.130 3.578 -25.706 1.00 91.31 282 LEU A CA 1
ATOM 2328 C C . LEU A 1 282 ? 5.380 4.095 -24.467 1.00 91.31 282 LEU A C 1
ATOM 2330 O O . LEU A 1 282 ? 4.157 4.202 -24.504 1.00 91.31 282 LEU A O 1
ATOM 2334 N N . LEU A 1 283 ? 6.085 4.477 -23.397 1.00 87.81 283 LEU A N 1
ATOM 2335 C CA . LEU A 1 283 ? 5.480 5.057 -22.189 1.00 87.81 283 LEU A CA 1
ATOM 2336 C C . LEU A 1 283 ? 4.762 6.381 -22.470 1.00 87.81 283 LEU A C 1
ATOM 2338 O O . LEU A 1 283 ? 3.688 6.618 -21.915 1.00 87.81 283 LEU A O 1
ATOM 2342 N N . PHE A 1 284 ? 5.288 7.210 -23.377 1.00 86.88 284 PHE A N 1
ATOM 2343 C CA . PHE A 1 284 ? 4.619 8.451 -23.774 1.00 86.88 284 PHE A CA 1
ATOM 2344 C C . PHE A 1 284 ? 3.249 8.228 -24.417 1.00 86.88 284 PHE A C 1
ATOM 2346 O O . PHE A 1 284 ? 2.402 9.114 -24.342 1.00 86.88 284 PHE A O 1
ATOM 2353 N N . GLN A 1 285 ? 2.986 7.055 -25.000 1.00 85.75 285 GLN A N 1
ATOM 2354 C CA . GLN A 1 285 ? 1.653 6.725 -25.518 1.00 85.75 285 GLN A CA 1
ATOM 2355 C C . GLN A 1 285 ? 0.605 6.594 -24.400 1.00 85.75 285 GLN A C 1
ATOM 2357 O O . GLN A 1 285 ? -0.590 6.689 -24.671 1.00 85.75 285 GLN A O 1
ATOM 2362 N N . TYR A 1 286 ? 1.052 6.418 -23.153 1.00 85.25 286 TYR A N 1
ATOM 2363 C CA . TYR A 1 286 ? 0.234 6.310 -21.945 1.00 85.25 286 TYR A CA 1
ATOM 2364 C C . TYR A 1 286 ? 0.360 7.536 -21.025 1.00 85.25 286 TYR A C 1
ATOM 2366 O O . TYR A 1 286 ? 0.051 7.439 -19.838 1.00 85.25 286 TYR A O 1
ATOM 2374 N N . ASP A 1 287 ? 0.846 8.673 -21.543 1.00 84.38 287 ASP A N 1
ATOM 2375 C CA . ASP A 1 287 ? 1.136 9.891 -20.767 1.00 84.38 287 ASP A CA 1
ATOM 2376 C C . ASP A 1 287 ? 2.068 9.639 -19.556 1.00 84.38 287 ASP A C 1
ATOM 2378 O O . ASP A 1 287 ? 2.022 10.333 -18.536 1.00 84.38 287 ASP A O 1
ATOM 2382 N N . GLN A 1 288 ? 2.931 8.626 -19.665 1.00 86.44 288 GLN A N 1
ATOM 2383 C CA . GLN A 1 288 ? 3.908 8.215 -18.657 1.00 86.44 288 GLN A CA 1
ATOM 2384 C C . GLN A 1 288 ? 5.337 8.529 -19.132 1.00 86.44 288 GLN A C 1
ATOM 2386 O O . GLN A 1 288 ? 5.577 8.810 -20.303 1.00 86.44 288 GLN A O 1
ATOM 2391 N N . SER A 1 289 ? 6.305 8.478 -18.215 1.00 88.12 289 SER A N 1
ATOM 2392 C CA . SER A 1 289 ? 7.740 8.620 -18.507 1.00 88.12 289 SER A CA 1
ATOM 2393 C C . SER A 1 289 ? 8.541 7.704 -17.585 1.00 88.12 289 SER A C 1
ATOM 2395 O O . SER A 1 289 ? 8.127 7.471 -16.448 1.00 88.12 289 SER A O 1
ATOM 2397 N N . LEU A 1 290 ? 9.726 7.249 -18.008 1.00 87.50 290 LEU A N 1
ATOM 2398 C CA . LEU A 1 290 ? 10.684 6.545 -17.144 1.00 87.50 290 LEU A CA 1
ATOM 2399 C C . LEU A 1 290 ? 10.998 7.342 -15.873 1.00 87.50 290 LEU A C 1
ATOM 2401 O O . LEU A 1 290 ? 11.323 6.763 -14.841 1.00 87.50 290 LEU A O 1
ATOM 2405 N N . SER A 1 291 ? 10.865 8.673 -15.911 1.00 86.00 291 SER A N 1
ATOM 2406 C CA . SER A 1 291 ? 11.031 9.526 -14.730 1.00 86.00 291 SER A CA 1
ATOM 2407 C C . SER A 1 291 ? 10.023 9.247 -13.602 1.00 86.00 291 SER A C 1
ATOM 2409 O O . SER A 1 291 ? 10.364 9.497 -12.443 1.00 86.00 291 SER A O 1
ATOM 2411 N N . ASN A 1 292 ? 8.853 8.672 -13.912 1.00 83.06 292 ASN A N 1
ATOM 2412 C CA . ASN A 1 292 ? 7.840 8.257 -12.934 1.00 83.06 292 ASN A CA 1
ATOM 2413 C C . ASN A 1 292 ? 8.269 7.027 -12.118 1.00 83.06 292 ASN A C 1
ATOM 2415 O O . ASN A 1 292 ? 7.747 6.799 -11.029 1.00 83.06 292 ASN A O 1
ATOM 2419 N N . TYR A 1 293 ? 9.233 6.252 -12.619 1.00 85.25 293 TYR A N 1
ATOM 2420 C CA . TYR A 1 293 ? 9.715 5.030 -11.988 1.00 85.25 293 TYR A CA 1
ATOM 2421 C C . TYR A 1 293 ? 11.077 5.309 -11.342 1.00 85.25 293 TYR A C 1
ATOM 2423 O O . TYR A 1 293 ? 12.092 5.467 -12.022 1.00 85.25 293 TYR A O 1
ATOM 2431 N N . THR A 1 294 ? 11.118 5.408 -10.010 1.00 79.56 294 THR A N 1
ATOM 2432 C CA . THR A 1 294 ? 12.329 5.829 -9.276 1.00 79.56 294 THR A CA 1
ATOM 2433 C C . THR A 1 294 ? 13.501 4.876 -9.448 1.00 79.56 294 THR A C 1
ATOM 2435 O O . THR A 1 294 ? 14.646 5.327 -9.482 1.00 79.56 294 THR A O 1
ATOM 2438 N N . ASP A 1 295 ? 13.196 3.589 -9.583 1.00 82.44 295 ASP A N 1
ATOM 2439 C CA . ASP A 1 295 ? 14.175 2.512 -9.487 1.00 82.44 295 ASP A CA 1
ATOM 2440 C C . ASP A 1 295 ? 14.682 2.057 -10.865 1.00 82.44 295 ASP A C 1
ATOM 2442 O O . ASP A 1 295 ? 15.663 1.321 -10.936 1.00 82.44 295 ASP A O 1
ATOM 2446 N N . LEU A 1 296 ? 14.043 2.485 -11.964 1.00 87.88 296 LEU A N 1
ATOM 2447 C CA . LEU A 1 296 ? 14.485 2.152 -13.319 1.00 87.88 296 LEU A CA 1
ATOM 2448 C C . LEU A 1 296 ? 15.697 2.993 -13.749 1.00 87.88 296 LEU A C 1
ATOM 2450 O O . LEU A 1 296 ? 15.837 4.151 -13.337 1.00 87.88 296 LEU A O 1
ATOM 2454 N N . PRO A 1 297 ? 16.567 2.449 -14.622 1.00 87.00 297 PRO A N 1
ATOM 2455 C CA . PRO A 1 297 ? 17.634 3.228 -15.231 1.00 87.00 297 PRO A CA 1
ATOM 2456 C C . PRO A 1 297 ? 17.070 4.430 -15.992 1.00 87.00 297 PRO A C 1
ATOM 2458 O O . PRO A 1 297 ? 16.098 4.317 -16.738 1.00 87.00 297 PRO A O 1
ATOM 2461 N N . LYS A 1 298 ? 17.700 5.593 -15.814 1.00 81.69 298 LYS A N 1
ATOM 2462 C CA . LYS A 1 298 ? 17.261 6.844 -16.439 1.00 81.69 298 LYS A CA 1
ATOM 2463 C C . LYS A 1 298 ? 18.149 7.200 -17.618 1.00 81.69 298 LYS A C 1
ATOM 2465 O O . LYS A 1 298 ? 19.367 7.017 -17.580 1.00 81.69 298 LYS A O 1
ATOM 2470 N N . LEU A 1 299 ? 17.533 7.786 -18.638 1.00 75.56 299 LEU A N 1
ATOM 2471 C CA . LEU A 1 299 ? 18.244 8.416 -19.740 1.00 75.56 299 LEU A CA 1
ATOM 2472 C C . LEU A 1 299 ? 18.895 9.710 -19.232 1.00 75.56 299 LEU A C 1
ATOM 2474 O O . LEU A 1 299 ? 18.225 10.724 -19.043 1.00 75.56 299 LEU A O 1
ATOM 2478 N N . ASP A 1 300 ? 20.203 9.683 -18.972 1.00 66.06 300 ASP A N 1
ATOM 2479 C CA . ASP A 1 300 ? 20.953 10.908 -18.688 1.00 66.06 300 ASP A CA 1
ATOM 2480 C C . ASP A 1 300 ? 21.143 11.728 -19.980 1.00 66.06 300 ASP A C 1
ATOM 2482 O O . ASP A 1 300 ? 21.319 11.187 -21.075 1.00 66.06 300 ASP A O 1
ATOM 2486 N N . LYS A 1 301 ? 21.165 13.058 -19.862 1.00 59.41 301 LYS A N 1
ATOM 2487 C CA . LYS A 1 301 ? 21.454 13.972 -20.980 1.00 59.41 301 LYS A CA 1
ATOM 2488 C C . LYS A 1 301 ? 22.827 13.691 -21.595 1.00 59.41 301 LYS A C 1
ATOM 2490 O O . LYS A 1 301 ? 23.006 13.870 -22.797 1.00 59.41 301 LYS A O 1
ATOM 2495 N N . SER A 1 302 ? 23.781 13.217 -20.790 1.00 57.09 302 SER A N 1
ATOM 2496 C CA . SER A 1 302 ? 25.097 12.781 -21.269 1.00 57.09 302 SER A CA 1
ATOM 2497 C C . SER A 1 302 ? 25.028 11.501 -22.119 1.00 57.09 302 SER A C 1
ATOM 2499 O O . SER A 1 302 ? 25.752 11.386 -23.108 1.00 57.09 302 SER A O 1
ATOM 2501 N N . SER A 1 303 ? 24.113 10.582 -21.793 1.00 52.16 303 SER A N 1
ATOM 2502 C CA . SER A 1 303 ? 23.858 9.331 -22.51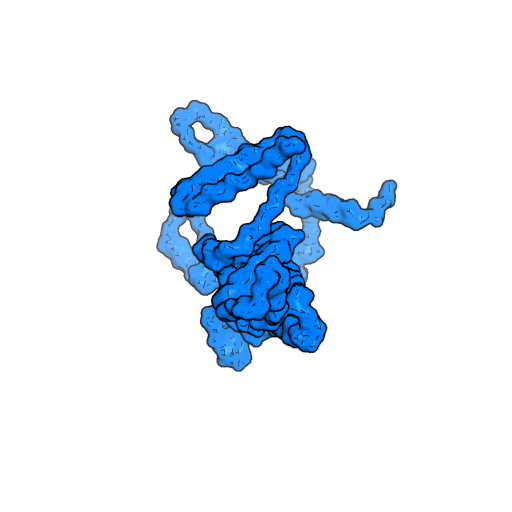9 1.00 52.16 303 SER A CA 1
ATOM 2503 C C . SER A 1 303 ? 23.257 9.582 -23.898 1.00 52.16 303 SER A C 1
ATOM 2505 O O . SER A 1 303 ? 23.679 8.960 -24.867 1.00 52.16 303 SER A O 1
ATOM 2507 N N . ILE A 1 304 ? 22.351 10.557 -24.011 1.00 54.16 304 ILE A N 1
ATOM 2508 C CA . ILE A 1 304 ? 21.802 11.005 -25.301 1.00 54.16 304 ILE A CA 1
ATOM 2509 C C . ILE A 1 304 ? 22.889 11.696 -26.140 1.00 54.16 304 ILE A C 1
ATOM 2511 O O . ILE A 1 304 ? 22.962 11.499 -27.347 1.00 54.16 304 ILE A O 1
ATOM 2515 N N . GLY A 1 305 ? 23.801 12.440 -25.503 1.00 50.06 305 GLY A N 1
ATOM 2516 C CA . GLY A 1 305 ? 24.960 13.040 -26.174 1.00 50.06 305 GLY A CA 1
ATOM 2517 C C . GLY A 1 305 ? 25.966 12.029 -26.751 1.00 50.06 305 GLY A C 1
ATOM 2518 O O . GLY A 1 305 ? 26.711 12.380 -27.663 1.00 50.06 305 GLY A O 1
ATOM 2519 N N . ARG A 1 306 ? 25.983 10.776 -26.263 1.00 47.59 306 ARG A N 1
ATOM 2520 C CA . ARG A 1 306 ? 26.795 9.677 -26.829 1.00 47.59 306 ARG A CA 1
ATOM 2521 C C . ARG A 1 306 ? 26.182 9.061 -28.092 1.00 47.59 306 ARG A C 1
ATOM 2523 O O . ARG A 1 306 ? 26.902 8.420 -28.849 1.00 47.59 306 ARG A O 1
ATOM 2530 N N . LEU A 1 307 ? 24.897 9.302 -28.355 1.00 53.16 307 LEU A N 1
ATOM 2531 C CA . LEU A 1 307 ? 24.183 8.895 -29.570 1.00 53.16 307 LEU A CA 1
ATOM 2532 C C . LEU A 1 307 ? 24.475 9.908 -30.684 1.00 53.16 307 LEU A C 1
ATOM 2534 O O . LEU A 1 307 ? 23.611 10.662 -31.135 1.00 53.16 307 LEU A O 1
ATOM 2538 N N . SER A 1 308 ? 25.742 9.984 -31.080 1.00 48.06 308 SER A N 1
ATOM 2539 C CA . SER A 1 308 ? 26.322 11.061 -31.887 1.00 48.06 308 SER A CA 1
ATOM 2540 C C . SER A 1 308 ? 25.814 11.170 -33.334 1.00 48.06 308 SER A C 1
ATOM 2542 O O . SER A 1 308 ? 26.393 11.931 -34.099 1.00 48.06 308 SER A O 1
ATOM 2544 N N . ASN A 1 309 ? 24.717 10.504 -33.714 1.00 55.47 309 ASN A N 1
ATOM 2545 C CA . ASN A 1 309 ? 24.101 10.581 -35.045 1.00 55.47 309 ASN A CA 1
ATOM 2546 C C . ASN A 1 309 ? 22.563 10.472 -34.984 1.00 55.47 309 ASN A C 1
ATOM 2548 O O . ASN A 1 309 ? 21.972 9.553 -35.544 1.00 55.47 309 ASN A O 1
ATOM 2552 N N . THR A 1 310 ? 21.891 11.404 -34.301 1.00 56.62 310 THR A N 1
ATOM 2553 C CA . THR A 1 310 ? 20.415 11.449 -34.283 1.00 56.62 310 THR A CA 1
ATOM 2554 C C . THR A 1 310 ? 19.889 12.422 -35.346 1.00 56.62 310 THR A C 1
ATOM 2556 O O . THR A 1 310 ? 20.297 13.584 -35.380 1.00 56.62 310 THR A O 1
ATOM 2559 N N . LEU A 1 311 ? 18.979 11.963 -36.214 1.00 63.50 311 LEU A N 1
ATOM 2560 C CA . LEU A 1 311 ? 18.328 12.774 -37.252 1.00 63.50 311 LEU A CA 1
ATOM 2561 C C . LEU A 1 311 ? 16.901 13.140 -36.824 1.00 63.50 311 LEU A C 1
ATOM 2563 O O . LEU A 1 311 ? 16.098 12.261 -36.526 1.00 63.50 311 LEU A O 1
ATOM 2567 N N . PHE A 1 312 ? 16.566 14.431 -36.855 1.00 66.75 312 PHE A N 1
ATOM 2568 C CA . PHE A 1 312 ? 15.228 14.932 -36.529 1.00 66.75 312 PHE A CA 1
ATOM 2569 C C . PHE A 1 312 ? 14.590 15.619 -37.739 1.00 66.75 312 PHE A C 1
ATOM 2571 O O . PHE A 1 312 ? 15.229 16.436 -38.405 1.00 66.75 312 PHE A O 1
ATOM 2578 N N . PHE A 1 313 ? 13.306 15.347 -37.985 1.00 74.06 313 PHE A N 1
ATOM 2579 C CA . PHE A 1 313 ? 12.513 16.038 -39.003 1.00 74.06 313 PHE A CA 1
ATOM 2580 C C . PHE A 1 313 ? 11.580 17.059 -38.349 1.00 74.06 313 PHE A C 1
ATOM 2582 O O . PHE A 1 313 ? 10.707 16.706 -37.562 1.00 74.06 313 PHE A O 1
ATOM 2589 N N . LEU A 1 314 ? 11.737 18.334 -38.708 1.00 72.25 314 LEU A N 1
ATOM 2590 C CA . LEU A 1 314 ? 10.832 19.405 -38.291 1.00 72.25 314 LEU A CA 1
ATOM 2591 C C . LEU A 1 314 ? 9.837 19.701 -39.424 1.00 72.25 314 LEU A C 1
ATOM 2593 O O . LEU A 1 314 ? 10.182 20.374 -40.397 1.00 72.25 314 LEU A O 1
ATOM 2597 N N . TYR A 1 315 ? 8.605 19.204 -39.306 1.00 73.19 315 TYR A N 1
ATOM 2598 C CA . TYR A 1 315 ? 7.545 19.415 -40.297 1.00 73.19 315 TYR A CA 1
ATOM 2599 C C . TYR A 1 315 ? 6.561 20.506 -39.854 1.00 73.19 315 TYR A C 1
ATOM 2601 O O . TYR A 1 315 ? 6.169 20.575 -38.692 1.00 73.19 315 TYR A O 1
ATOM 2609 N N . GLY A 1 316 ? 6.135 21.368 -40.781 1.00 73.31 316 GLY A N 1
ATOM 2610 C CA . GLY A 1 316 ? 5.117 22.382 -40.502 1.00 73.31 316 GLY A CA 1
ATOM 2611 C C . GLY A 1 316 ? 4.715 23.199 -41.740 1.00 73.31 316 GLY A C 1
ATOM 2612 O O . GLY A 1 316 ? 5.571 23.443 -42.598 1.00 73.31 316 GLY A O 1
ATOM 2613 N N . PRO A 1 317 ? 3.458 23.671 -41.843 1.00 68.69 317 PRO A N 1
ATOM 2614 C CA . PRO A 1 317 ? 2.977 24.528 -42.935 1.00 68.69 317 PRO A CA 1
ATOM 2615 C C . PRO A 1 317 ? 3.775 25.831 -43.124 1.00 68.69 317 PRO A C 1
ATOM 2617 O O . PRO A 1 317 ? 4.551 26.249 -42.261 1.00 68.69 317 PRO A O 1
ATOM 2620 N N . GLY A 1 318 ? 3.613 26.501 -44.267 1.00 77.94 318 GLY A N 1
ATOM 2621 C CA . GLY A 1 318 ? 4.193 27.833 -44.490 1.00 77.94 318 GLY A CA 1
ATOM 2622 C C . GLY A 1 318 ? 3.759 28.827 -43.403 1.00 77.94 318 GLY A C 1
ATOM 2623 O O . GLY A 1 318 ? 2.606 28.823 -42.991 1.00 77.94 318 GLY A O 1
ATOM 2624 N N . GLY A 1 319 ? 4.685 29.653 -42.905 1.00 79.31 319 GLY A N 1
ATOM 2625 C CA . GLY A 1 319 ? 4.383 30.685 -41.900 1.00 79.31 319 GLY A CA 1
ATOM 2626 C C . GLY A 1 319 ? 4.383 30.240 -40.430 1.00 79.31 319 GLY A C 1
ATOM 2627 O O . GLY A 1 319 ? 4.283 31.091 -39.557 1.00 79.31 319 GLY A O 1
ATOM 2628 N N . THR A 1 320 ? 4.582 28.957 -40.109 1.00 77.94 320 THR A N 1
ATOM 2629 C CA . THR A 1 320 ? 4.531 28.456 -38.714 1.00 77.94 320 THR A CA 1
ATOM 2630 C C . THR A 1 320 ? 5.799 28.682 -37.882 1.00 77.94 320 THR A C 1
ATOM 2632 O O . THR A 1 320 ? 6.002 28.036 -36.859 1.00 77.94 320 THR A O 1
ATOM 2635 N N . GLY A 1 321 ? 6.701 29.563 -38.319 1.00 80.50 321 GLY A N 1
ATOM 2636 C CA . GLY A 1 321 ? 7.903 29.881 -37.544 1.00 80.50 321 GLY A CA 1
ATOM 2637 C C . GLY A 1 321 ? 8.970 28.777 -37.506 1.00 80.50 321 GLY A C 1
ATOM 2638 O O . GLY A 1 321 ? 9.820 28.796 -36.626 1.00 80.50 321 GLY A O 1
ATOM 2639 N N . LYS A 1 322 ? 9.006 27.843 -38.467 1.00 81.00 322 LYS A N 1
ATOM 2640 C CA . LYS A 1 322 ? 10.076 26.820 -38.555 1.00 81.00 322 LYS A CA 1
ATOM 2641 C C . LYS A 1 322 ? 11.485 27.420 -38.498 1.00 81.00 322 LYS A C 1
ATOM 2643 O O . LYS A 1 322 ? 12.341 26.912 -37.786 1.00 81.00 322 LYS A O 1
ATOM 2648 N N . THR A 1 323 ? 11.706 28.545 -39.181 1.00 83.12 323 THR A N 1
ATOM 2649 C CA . THR A 1 323 ? 12.974 29.291 -39.134 1.00 83.12 323 THR A CA 1
ATOM 2650 C C . THR A 1 323 ? 13.321 29.754 -37.721 1.00 83.12 323 THR A C 1
ATOM 2652 O O . THR A 1 323 ? 14.480 29.690 -37.326 1.00 83.12 323 THR A O 1
ATOM 2655 N N . PHE A 1 324 ? 12.324 30.180 -36.938 1.00 84.06 324 PHE A N 1
ATOM 2656 C CA . PHE A 1 324 ? 12.524 30.533 -35.535 1.00 84.06 324 PHE A CA 1
ATOM 2657 C C . PHE A 1 324 ? 12.978 29.310 -34.736 1.00 84.06 324 PHE A C 1
ATOM 2659 O O . PHE A 1 324 ? 13.995 29.387 -34.060 1.00 84.06 324 PHE A O 1
ATOM 2666 N N . VAL A 1 325 ? 12.310 28.164 -34.899 1.00 82.06 325 VAL A N 1
ATOM 2667 C CA . VAL A 1 325 ? 12.678 26.912 -34.218 1.00 82.06 325 VAL A CA 1
ATOM 2668 C C . VAL A 1 325 ? 14.094 26.456 -34.587 1.00 82.06 325 VAL A C 1
ATOM 2670 O O . VAL A 1 325 ? 14.881 26.161 -33.690 1.00 82.06 325 VAL A O 1
ATOM 2673 N N . TYR A 1 326 ? 14.464 26.467 -35.874 1.00 82.38 326 TYR A N 1
ATOM 2674 C CA . TYR A 1 326 ? 15.836 26.159 -36.297 1.00 82.38 326 TYR A CA 1
ATOM 2675 C C . TYR A 1 326 ? 16.851 27.095 -35.635 1.00 82.38 326 TYR A C 1
ATOM 2677 O O . TYR A 1 326 ? 17.843 26.627 -35.081 1.00 82.38 326 TYR A O 1
ATOM 2685 N N . ASN A 1 327 ? 16.582 28.404 -35.619 1.00 86.12 327 ASN A N 1
ATOM 2686 C CA . ASN A 1 32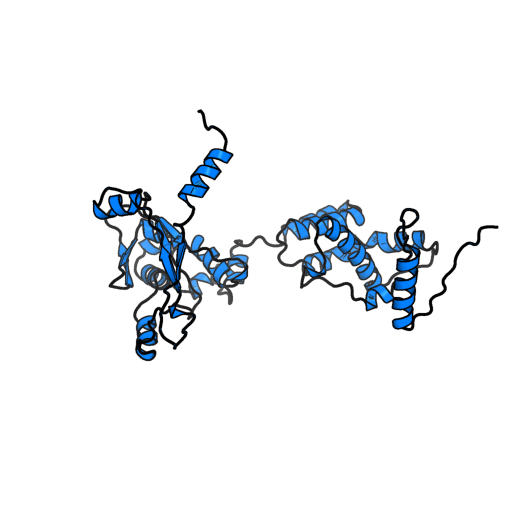7 ? 17.457 29.380 -34.970 1.00 86.12 327 ASN A CA 1
ATOM 2687 C C . ASN A 1 327 ? 17.562 29.149 -33.457 1.00 86.12 327 ASN A C 1
ATOM 2689 O O . ASN A 1 327 ? 18.656 29.244 -32.904 1.00 86.12 327 ASN A O 1
ATOM 2693 N N . THR A 1 328 ? 16.464 28.806 -32.781 1.00 85.94 328 THR A N 1
ATOM 2694 C CA . THR A 1 328 ? 16.461 28.484 -31.349 1.00 85.94 328 THR A CA 1
ATOM 2695 C C . THR A 1 328 ? 17.319 27.258 -31.054 1.00 85.94 328 THR A C 1
ATOM 2697 O O . THR A 1 328 ? 18.150 27.308 -30.148 1.00 85.94 328 THR A O 1
ATOM 2700 N N . ILE A 1 329 ? 17.183 26.190 -31.845 1.00 82.38 329 ILE A N 1
ATOM 2701 C CA . ILE A 1 329 ? 17.990 24.969 -31.706 1.00 82.38 329 ILE A CA 1
ATOM 2702 C C . ILE A 1 329 ? 19.472 25.275 -31.958 1.00 82.38 329 ILE A C 1
ATOM 2704 O O . ILE A 1 329 ? 20.321 24.913 -31.146 1.00 82.38 329 ILE A O 1
ATOM 2708 N N . ILE A 1 330 ? 19.791 26.003 -33.035 1.00 84.69 330 ILE A N 1
ATOM 2709 C CA . ILE A 1 330 ? 21.168 26.403 -33.366 1.00 84.69 330 ILE A CA 1
ATOM 2710 C C . ILE A 1 330 ? 21.785 27.212 -32.220 1.00 84.69 330 ILE A C 1
ATOM 2712 O O . ILE A 1 330 ? 22.905 26.928 -31.795 1.00 84.69 330 ILE A O 1
ATOM 2716 N N . ASN A 1 331 ? 21.062 28.205 -31.698 1.00 86.75 331 ASN A N 1
ATOM 2717 C CA . ASN A 1 331 ? 21.541 29.049 -30.604 1.00 86.75 331 ASN A CA 1
ATOM 2718 C C . ASN A 1 331 ? 21.748 28.245 -29.320 1.00 86.75 331 ASN A C 1
ATOM 2720 O O . ASN A 1 331 ? 22.750 28.438 -28.631 1.00 86.75 331 ASN A O 1
ATOM 2724 N N . LYS A 1 332 ? 20.842 27.309 -29.023 1.00 83.25 332 LYS A N 1
ATOM 2725 C CA . LYS A 1 332 ? 20.958 26.420 -27.868 1.00 83.25 332 LYS A CA 1
ATOM 2726 C C . LYS A 1 332 ? 22.200 25.531 -27.971 1.00 83.25 332 LYS A C 1
ATOM 2728 O O . LYS A 1 332 ? 23.005 25.526 -27.044 1.00 83.25 332 LYS A O 1
ATOM 2733 N N . LEU A 1 333 ? 22.419 24.873 -29.107 1.00 82.06 333 LEU A N 1
ATOM 2734 C CA . LEU A 1 333 ? 23.593 24.019 -29.323 1.00 82.06 333 LEU A CA 1
ATOM 2735 C C . LEU A 1 333 ? 24.906 24.816 -29.291 1.00 82.06 333 LEU A C 1
ATOM 2737 O O . LEU A 1 333 ? 25.881 24.382 -28.679 1.00 82.06 333 LEU A O 1
ATOM 2741 N N . ARG A 1 334 ? 24.928 26.021 -29.873 1.00 86.25 334 ARG A N 1
ATOM 2742 C CA . ARG A 1 334 ? 26.095 26.917 -29.800 1.00 86.25 334 ARG A CA 1
ATOM 2743 C C . ARG A 1 334 ? 26.382 27.393 -28.375 1.00 86.25 334 ARG A C 1
ATOM 2745 O O . ARG A 1 334 ? 27.549 27.509 -28.012 1.00 86.25 334 ARG A O 1
ATOM 2752 N N . SER A 1 335 ? 25.352 27.628 -27.555 1.00 87.31 335 SER A N 1
ATOM 2753 C CA . SER A 1 335 ? 25.527 27.984 -26.134 1.00 87.31 335 SER A CA 1
ATOM 2754 C C . SER A 1 335 ? 26.219 26.876 -25.332 1.00 87.31 335 SER A C 1
ATOM 2756 O O . SER A 1 335 ? 26.936 27.153 -24.375 1.00 87.31 335 SER A O 1
ATOM 2758 N N . GLU A 1 336 ? 26.075 25.628 -25.779 1.00 83.06 336 GLU A N 1
ATOM 2759 C CA . GLU A 1 336 ? 26.725 24.442 -25.215 1.00 83.06 336 GLU A CA 1
ATOM 2760 C C . GLU A 1 336 ? 28.106 24.174 -25.839 1.00 83.06 336 GLU A C 1
ATOM 2762 O O . GLU A 1 336 ? 28.718 23.146 -25.571 1.00 83.06 336 GLU A O 1
ATOM 2767 N N . LYS A 1 337 ? 28.629 25.121 -26.636 1.00 84.75 337 LYS A N 1
ATOM 2768 C CA . LYS A 1 337 ? 29.915 25.050 -27.352 1.00 84.75 337 LYS A CA 1
ATOM 2769 C C . LYS A 1 337 ? 29.994 23.951 -28.423 1.00 84.75 337 LYS A C 1
ATOM 2771 O O . LYS A 1 337 ? 31.093 23.609 -28.855 1.00 84.75 337 LYS A O 1
ATOM 2776 N N . ASN A 1 338 ? 28.858 23.443 -28.899 1.00 77.31 338 ASN A N 1
ATOM 2777 C CA . ASN A 1 338 ? 28.824 22.497 -30.015 1.00 77.31 338 ASN A CA 1
ATOM 2778 C C . ASN A 1 338 ? 29.046 23.210 -31.362 1.00 77.31 338 ASN A C 1
ATOM 2780 O O . ASN A 1 338 ? 28.605 24.347 -31.565 1.00 77.31 338 ASN A O 1
ATOM 2784 N N . ILE A 1 339 ? 29.699 22.527 -32.307 1.00 84.19 339 ILE A N 1
ATOM 2785 C CA . ILE A 1 339 ? 29.850 23.005 -33.689 1.00 84.19 339 ILE A CA 1
ATOM 2786 C C . ILE A 1 339 ? 28.545 22.725 -34.438 1.00 84.19 339 ILE A C 1
ATOM 2788 O O . ILE A 1 339 ? 28.091 21.587 -34.500 1.00 84.19 339 ILE A O 1
ATOM 2792 N N . VAL A 1 340 ? 27.942 23.765 -35.022 1.00 85.06 340 VAL A N 1
ATOM 2793 C CA . VAL A 1 340 ? 26.664 23.665 -35.744 1.00 85.06 340 VAL A CA 1
ATOM 2794 C C . VAL A 1 340 ? 26.835 24.174 -37.171 1.00 85.06 340 VAL A C 1
ATOM 2796 O O . VAL A 1 340 ? 27.194 25.340 -37.362 1.00 85.06 340 VAL A O 1
ATOM 2799 N N . ILE A 1 341 ? 26.534 23.322 -38.156 1.00 87.56 341 ILE A N 1
ATOM 2800 C CA . ILE A 1 341 ? 26.620 23.623 -39.593 1.00 87.56 341 ILE A CA 1
ATOM 2801 C C . ILE A 1 341 ? 25.195 23.711 -40.171 1.00 87.56 341 ILE A C 1
ATOM 2803 O O . ILE A 1 341 ? 24.610 22.684 -40.509 1.00 87.56 341 ILE A O 1
ATOM 2807 N N . PRO A 1 342 ? 24.595 24.913 -40.261 1.00 85.88 342 PRO A N 1
ATOM 2808 C CA . PRO A 1 342 ? 23.298 25.079 -40.904 1.00 85.88 342 PRO A CA 1
ATOM 2809 C C . PRO A 1 342 ? 23.450 25.029 -42.429 1.00 85.88 342 PRO A C 1
ATOM 2811 O O . PRO A 1 342 ? 24.272 25.745 -42.998 1.00 85.88 342 PRO A O 1
ATOM 2814 N N . VAL A 1 343 ? 22.628 24.216 -43.093 1.00 83.56 343 VAL A N 1
ATOM 2815 C CA . VAL A 1 343 ? 22.578 24.105 -44.557 1.00 83.56 343 VAL A CA 1
ATOM 2816 C C . VAL A 1 343 ? 21.146 24.365 -45.013 1.00 83.56 343 VAL A C 1
ATOM 2818 O O . VAL A 1 343 ? 20.200 23.861 -44.410 1.00 83.56 343 VAL A O 1
ATOM 2821 N N . ALA A 1 344 ? 20.980 25.156 -46.070 1.00 82.75 344 ALA A N 1
ATOM 2822 C CA . ALA A 1 344 ? 19.694 25.398 -46.712 1.00 82.75 344 ALA A CA 1
ATOM 2823 C C . ALA A 1 344 ? 19.847 25.226 -48.224 1.00 82.75 344 ALA A C 1
ATOM 2825 O O . ALA A 1 344 ? 20.844 25.655 -48.803 1.00 82.75 344 ALA A O 1
ATOM 2826 N N . SER A 1 345 ? 18.860 24.611 -48.871 1.00 78.81 345 SER A N 1
ATOM 2827 C CA . SER A 1 345 ? 18.803 24.546 -50.329 1.00 78.81 345 SER A CA 1
ATOM 2828 C C . SER A 1 345 ? 18.347 25.894 -50.886 1.00 78.81 345 SER A C 1
ATOM 2830 O O . SER A 1 345 ? 17.233 26.340 -50.604 1.00 78.81 345 SER A O 1
ATOM 2832 N N . SER A 1 346 ? 19.184 26.535 -51.694 1.00 72.25 346 SER A N 1
ATOM 2833 C CA . SER A 1 346 ? 18.778 27.651 -52.547 1.00 72.25 346 SER A CA 1
ATOM 2834 C C . SER A 1 346 ? 18.041 27.108 -53.770 1.00 72.25 346 SER A C 1
ATOM 2836 O O . SER A 1 346 ? 18.583 26.269 -54.489 1.00 72.25 346 SER A O 1
ATOM 2838 N N . VAL A 1 347 ? 16.819 27.578 -54.017 1.00 60.44 347 VAL A N 1
ATOM 2839 C CA . VAL A 1 347 ? 16.139 27.338 -55.297 1.00 60.44 347 VAL A CA 1
ATOM 2840 C C . VAL A 1 347 ? 16.916 28.110 -56.369 1.00 60.44 347 VAL A C 1
ATOM 2842 O O . VAL A 1 347 ? 17.154 29.305 -56.189 1.00 60.44 347 VAL A O 1
ATOM 2845 N N . THR A 1 348 ? 17.366 27.420 -57.418 1.00 40.91 348 THR A N 1
ATOM 2846 C CA . THR A 1 348 ? 17.874 28.050 -58.651 1.00 40.91 348 THR A CA 1
ATOM 2847 C C . THR A 1 348 ? 16.754 28.151 -59.663 1.00 40.91 348 THR A C 1
ATOM 2849 O O . THR A 1 348 ? 15.890 27.242 -59.651 1.00 40.91 348 THR A O 1
#

pLDDT: mean 83.16, std 12.82, range [34.03, 97.81]